Protein AF-A0A815S101-F1 (afdb_monomer)

Radius of gyration: 33.07 Å; Cα contacts (8 Å, |Δi|>4): 539; chains: 1; bounding box: 88×50×112 Å

Foldseek 3Di:
DDDDDDDDDDDDDDDDDDDDDDDDDDDDDDDPDDDDPPPPPPPDPPPDDDDDDDDDPPPPPPPDPPDKFKDFPNHTDAAAAEAEQEQPRAATWIWIFDPAQKWKKKKFAADAPDPDPPDPDTDTQTDRDDDDPRDGCSVSCVFRDRWGWMKMKMAGPPPRDIDIGIYTYFYDWDALVVLVVLLVVQDPDLLLSLLLLLQDPPRRSFQADPVRAWDADPLGQTGSNGDNCQPHRDGNCLRRPNSVVSVSNSSSLVVLLVVLVVQVVVQQVVLVVVPPDDPPDPPPPDDPWADFDDAADADTETCVPPDPHHPSNLQSQLVSVVDGQWHDDPSHIDGDPPSRPRSSSSRVCSVVD

Organism: NCBI:txid433720

Mean predicted aligned error: 14.4 Å

pLDDT: mean 71.91, std 21.4, range [26.97, 97.81]

Solvent-accessible surface area (backbone atoms only — not comparable to full-atom values): 21416 Å² total; per-residue (Å²): 139,84,88,83,82,88,85,86,87,86,90,86,86,82,80,90,87,82,82,89,78,90,76,90,78,80,85,82,90,73,82,89,74,84,76,83,76,83,77,82,76,81,78,79,82,80,80,81,74,90,73,80,97,70,88,80,78,80,74,77,80,74,86,67,89,60,73,71,45,43,27,42,89,88,40,75,63,49,74,75,38,76,45,68,26,47,96,66,55,48,57,65,57,34,31,44,40,49,91,62,55,38,38,36,38,38,35,37,43,55,67,55,65,44,103,70,50,80,74,60,72,73,46,76,46,74,48,76,50,66,83,67,56,71,35,72,48,41,75,81,34,74,84,80,64,66,57,29,41,35,42,38,36,38,37,31,74,84,82,63,50,66,53,75,43,41,34,35,33,30,42,51,61,69,55,56,65,59,51,50,56,50,47,59,74,76,46,87,60,85,58,56,65,22,45,28,27,66,51,5,74,92,62,55,44,34,27,32,44,97,85,17,29,38,32,50,50,95,77,58,16,27,14,28,46,35,45,57,45,54,89,49,73,67,49,67,57,29,42,66,12,62,67,52,19,48,52,42,38,54,52,30,51,55,52,24,38,55,48,24,50,53,52,54,51,52,47,57,51,54,58,54,60,76,51,91,65,74,94,85,71,81,81,77,87,72,73,80,73,57,72,73,44,75,37,62,87,70,34,48,30,21,68,82,63,88,39,97,36,41,54,45,53,51,27,14,55,22,41,67,74,74,47,63,34,67,45,79,51,98,92,39,81,40,72,43,87,90,45,54,63,62,43,26,52,32,30,58,34,64,89,78,112

Secondary structure (DSSP, 8-state):
--------------------------PPP---------------------------------------EEEETTEEP-TT-EEEE-SS-SPPPEEEE-SS-EEEEEEEE---SSSS---PPPEEEEE---S--SEE-HHHHTTT-SSEEEEEEEEETTT--EEEEEEEEEE-PPPHHHHHHHHHHH---TTHHHHHHHHSGGGS--SB-TTSSBPB-TTS-BTTTTBSSSSSPPPHHHHH-HHHHHHHHHHHHHHHHHHHHHHHHHHHHHHHHTS---TT------PPPPPPEEETTTEEEESSSSSSEEHHHHHHHHHHTTS-SEEEETTEEEEPTT--HHHHHHHTTGGG-

Structure (mmCIF, N/CA/C/O backbone):
data_AF-A0A815S101-F1
#
_entry.id   AF-A0A815S101-F1
#
loop_
_atom_site.group_PDB
_atom_site.id
_atom_site.type_symbol
_atom_site.label_atom_id
_atom_site.label_alt_id
_atom_site.label_comp_id
_atom_site.label_asym_id
_atom_site.label_entity_id
_atom_site.label_seq_id
_atom_site.pdbx_PDB_ins_code
_atom_site.Cartn_x
_atom_site.Cartn_y
_atom_site.Cartn_z
_atom_site.occupancy
_atom_site.B_iso_or_equiv
_atom_site.auth_seq_id
_atom_site.auth_comp_id
_atom_site.auth_asym_id
_atom_site.auth_atom_id
_atom_site.pdbx_PDB_model_num
ATOM 1 N N . MET A 1 1 ? 9.003 33.890 -53.530 1.00 40.53 1 MET A N 1
ATOM 2 C CA . MET A 1 1 ? 7.913 33.511 -54.459 1.00 40.53 1 MET A CA 1
ATOM 3 C C . MET A 1 1 ? 7.675 32.009 -54.342 1.00 40.53 1 MET A C 1
ATOM 5 O O . MET A 1 1 ? 8.651 31.304 -54.145 1.00 40.53 1 MET A O 1
ATOM 9 N N . PHE A 1 2 ? 6.410 31.580 -54.464 1.00 32.22 2 PHE A N 1
ATOM 10 C CA . PHE A 1 2 ? 5.830 30.227 -54.275 1.00 32.22 2 PHE A CA 1
ATOM 11 C C . PHE A 1 2 ? 5.334 29.817 -52.866 1.00 32.22 2 PHE A C 1
ATOM 13 O O . PHE A 1 2 ? 6.002 29.144 -52.096 1.00 32.22 2 PHE A O 1
ATOM 20 N N . ASN A 1 3 ? 4.100 30.264 -52.588 1.00 35.81 3 ASN A N 1
ATOM 21 C CA . ASN A 1 3 ? 2.920 29.554 -52.050 1.00 35.81 3 ASN A CA 1
ATOM 22 C C . ASN A 1 3 ? 3.048 28.108 -51.505 1.00 35.81 3 ASN A C 1
ATOM 24 O O . ASN A 1 3 ? 3.364 27.210 -52.282 1.00 35.81 3 ASN A O 1
ATOM 28 N N . ARG A 1 4 ? 2.525 27.860 -50.281 1.00 32.84 4 ARG A N 1
ATOM 29 C CA . ARG A 1 4 ? 1.269 27.094 -50.025 1.00 32.84 4 ARG A CA 1
ATOM 30 C C . ARG A 1 4 ? 0.888 26.949 -48.525 1.00 32.84 4 ARG A C 1
ATOM 32 O O . ARG A 1 4 ? 1.705 26.527 -47.722 1.00 32.84 4 ARG A O 1
ATOM 39 N N . SER A 1 5 ? -0.386 27.290 -48.244 1.00 30.23 5 SER A N 1
ATOM 40 C CA . SER A 1 5 ? -1.407 26.787 -47.273 1.00 30.23 5 SER A CA 1
ATOM 41 C C . SER A 1 5 ? -0.976 26.351 -45.857 1.00 30.23 5 SER A C 1
ATOM 43 O O . SER A 1 5 ? -0.183 25.431 -45.723 1.00 30.23 5 SER A O 1
ATOM 45 N N . VAL A 1 6 ? -1.454 26.917 -44.738 1.00 38.94 6 VAL A N 1
ATOM 46 C CA . VAL A 1 6 ? -2.840 27.071 -44.214 1.00 38.94 6 VAL A CA 1
ATOM 47 C C . VAL A 1 6 ? -3.634 25.758 -44.172 1.00 38.94 6 VAL A C 1
ATOM 49 O O . VAL A 1 6 ? -4.201 25.339 -45.175 1.00 38.94 6 VAL A O 1
ATOM 52 N N . TYR A 1 7 ? -3.746 25.174 -42.976 1.00 29.31 7 TYR A N 1
ATOM 53 C CA . TYR A 1 7 ? -4.841 24.279 -42.595 1.00 29.31 7 TYR A CA 1
ATOM 54 C C . TYR A 1 7 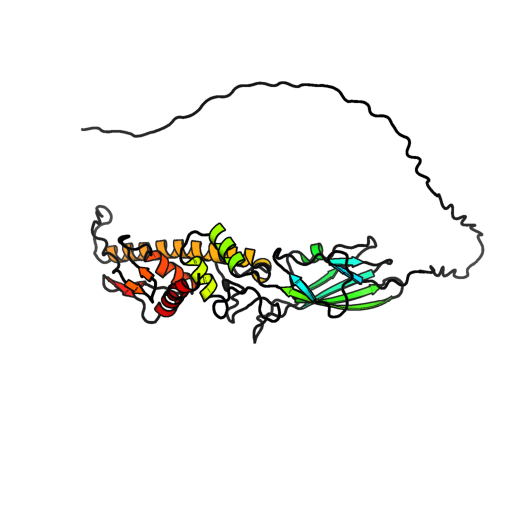? -5.368 24.711 -41.219 1.00 29.31 7 TYR A C 1
ATOM 56 O O . TYR A 1 7 ? -4.898 24.274 -40.173 1.00 29.31 7 TYR A O 1
ATOM 64 N N . GLN A 1 8 ? -6.338 25.626 -41.237 1.00 34.38 8 GLN A N 1
ATOM 65 C CA . GLN A 1 8 ? -7.341 25.746 -40.183 1.00 34.38 8 GLN A CA 1
ATOM 66 C C . GLN A 1 8 ? -8.441 24.728 -40.485 1.00 34.38 8 GLN A C 1
ATOM 68 O O . GLN A 1 8 ? -8.892 24.623 -41.625 1.00 34.38 8 GLN A O 1
ATOM 73 N N . LYS A 1 9 ? -8.908 24.009 -39.465 1.00 32.97 9 LYS A N 1
ATOM 74 C CA . LYS A 1 9 ? -10.174 23.278 -39.530 1.00 32.97 9 LYS A CA 1
ATOM 75 C C . LYS A 1 9 ? -10.997 23.641 -38.300 1.00 32.97 9 LYS A C 1
ATOM 77 O O . LYS A 1 9 ? -10.853 23.049 -37.237 1.00 32.97 9 LYS A O 1
ATOM 82 N N . THR A 1 10 ? -11.834 24.657 -38.458 1.00 34.84 10 THR A N 1
ATOM 83 C CA . THR A 1 10 ? -13.013 24.899 -37.629 1.00 34.84 10 THR A CA 1
ATOM 84 C C . THR A 1 10 ? -14.241 24.340 -38.345 1.00 34.84 10 THR A C 1
ATOM 86 O O . THR A 1 10 ? -14.381 24.493 -39.555 1.00 34.84 10 THR A O 1
ATOM 89 N N . HIS A 1 11 ? -15.123 23.692 -37.582 1.00 32.44 11 HIS A N 1
ATOM 90 C CA . HIS A 1 11 ? -16.553 24.009 -37.441 1.00 32.44 11 HIS A CA 1
ATOM 91 C C . HIS A 1 11 ? -17.427 22.770 -37.238 1.00 32.44 11 HIS A C 1
ATOM 93 O O . HIS A 1 11 ? -17.414 21.819 -38.012 1.00 32.44 11 HIS A O 1
ATOM 99 N N . GLY A 1 12 ? -18.246 22.873 -36.194 1.00 26.97 12 GLY A N 1
ATOM 100 C CA . GLY A 1 12 ? -19.378 22.013 -35.885 1.00 26.97 12 GLY A CA 1
ATOM 101 C C . GLY A 1 12 ? -20.201 22.620 -34.749 1.00 26.97 12 GLY A C 1
ATOM 102 O O . GLY A 1 12 ? -20.403 21.981 -33.727 1.00 26.97 12 GLY A O 1
ATOM 103 N N . LEU A 1 13 ? -20.596 23.891 -34.900 1.00 34.22 13 LEU A N 1
ATOM 104 C CA . LEU A 1 13 ? -21.617 24.559 -34.086 1.00 34.22 13 LEU A CA 1
ATOM 105 C C . LEU A 1 13 ? -22.989 24.310 -34.733 1.00 34.22 13 LEU A C 1
ATOM 107 O O . LEU A 1 13 ? -23.196 24.706 -35.876 1.00 34.22 13 LEU A O 1
ATOM 111 N N . LEU A 1 14 ? -23.923 23.735 -33.978 1.00 33.84 14 LEU A N 1
ATOM 112 C CA . LEU A 1 14 ? -25.375 23.887 -34.144 1.00 33.84 14 LEU A CA 1
ATOM 113 C C . LEU A 1 14 ? -25.913 24.185 -32.738 1.00 33.84 14 LEU A C 1
ATOM 115 O O . LEU A 1 14 ? -25.808 23.360 -31.840 1.00 33.84 14 LEU A O 1
ATOM 119 N N . SER A 1 15 ? -26.085 25.462 -32.406 1.00 33.44 15 SER A N 1
ATOM 120 C CA . SER A 1 15 ? -27.283 26.292 -32.605 1.00 33.44 15 SER A CA 1
ATOM 121 C C . SER A 1 15 ? -28.341 26.079 -31.523 1.00 33.44 15 SER A C 1
ATOM 123 O O . SER A 1 15 ? -28.978 25.036 -31.413 1.00 33.44 15 SER A O 1
ATOM 125 N N . SER A 1 16 ? -28.518 27.148 -30.759 1.00 38.53 16 SER A N 1
ATOM 126 C CA . SER A 1 16 ? -29.554 27.418 -29.778 1.00 38.53 16 SER A CA 1
ATOM 127 C C . SER A 1 16 ? -30.969 27.407 -30.367 1.00 38.53 16 SER A C 1
ATOM 129 O O . SER A 1 16 ? -31.172 27.845 -31.498 1.00 38.53 16 SER A O 1
ATOM 131 N N . LYS A 1 17 ? -31.946 26.990 -29.545 1.00 33.06 17 LYS A N 1
ATOM 132 C CA . LYS A 1 17 ? -33.249 27.647 -29.268 1.00 33.06 17 LYS A CA 1
ATOM 133 C C . LYS A 1 17 ? -34.281 26.623 -28.776 1.00 33.06 17 LYS A C 1
ATOM 135 O O . LYS A 1 17 ? -34.687 25.765 -29.542 1.00 33.06 17 LYS A O 1
ATOM 140 N N . GLN A 1 18 ? -34.756 26.801 -27.541 1.00 33.19 18 GLN A N 1
ATOM 141 C CA . GLN A 1 18 ? -36.168 26.704 -27.113 1.00 33.19 18 GLN A CA 1
ATOM 142 C C . GLN A 1 18 ? -36.203 26.966 -25.596 1.00 33.19 18 GLN A C 1
ATOM 144 O O . GLN A 1 18 ? -35.680 26.190 -24.810 1.00 33.19 18 GLN A O 1
ATOM 149 N N . GLN A 1 19 ? -36.472 28.197 -25.163 1.00 32.91 19 GLN A N 1
ATOM 150 C CA . GLN A 1 19 ? -37.798 28.732 -24.816 1.00 32.91 19 GLN A CA 1
ATOM 151 C C . GLN A 1 19 ? -38.611 27.884 -23.824 1.00 32.91 19 GLN A C 1
ATOM 153 O O . GLN A 1 19 ? -39.080 26.790 -24.119 1.00 32.91 19 GLN A O 1
ATOM 158 N N . ALA A 1 20 ? -38.789 28.511 -22.661 1.00 37.47 20 ALA A N 1
ATOM 159 C CA . ALA A 1 20 ? -39.736 28.277 -21.585 1.00 37.47 20 ALA A CA 1
ATOM 160 C C . ALA A 1 20 ? -41.032 27.532 -21.946 1.00 37.47 20 ALA A C 1
ATOM 162 O O . ALA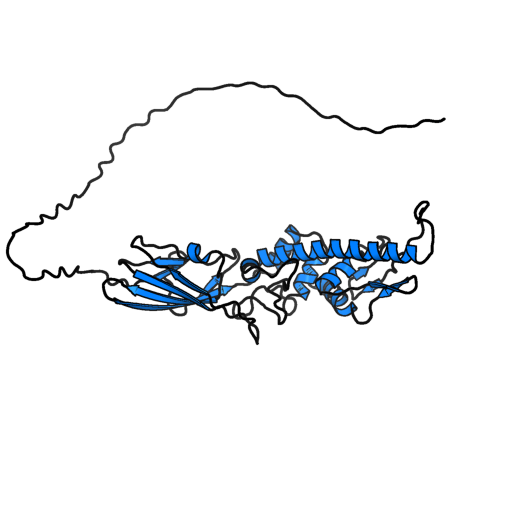 A 1 20 ? -41.778 27.938 -22.835 1.00 37.47 20 ALA A O 1
ATOM 163 N N . LYS A 1 21 ? -41.382 26.563 -21.094 1.00 35.16 21 LYS A N 1
ATOM 164 C CA . LYS A 1 21 ? -42.767 26.293 -20.695 1.00 35.16 21 LYS A CA 1
ATOM 165 C C . LYS A 1 21 ? -42.812 26.045 -19.190 1.00 35.16 21 LYS A C 1
ATOM 167 O O . LYS A 1 21 ? -42.476 24.965 -18.718 1.00 35.16 21 LYS A O 1
ATOM 172 N N . SER A 1 22 ? -43.248 27.063 -18.452 1.00 42.16 22 SER A N 1
ATOM 173 C CA . SER A 1 22 ? -43.872 26.870 -17.151 1.00 42.16 22 SER A CA 1
ATOM 174 C C . SER A 1 22 ? -45.159 26.069 -17.360 1.00 42.16 22 SER A C 1
ATOM 176 O O . SER A 1 22 ? -45.999 26.405 -18.197 1.00 42.16 22 SER A O 1
ATOM 178 N N . LYS A 1 23 ? -45.308 24.976 -16.614 1.00 37.03 23 LYS A N 1
ATOM 179 C CA . LYS A 1 23 ? -46.588 24.294 -16.439 1.00 37.03 23 LYS A CA 1
ATOM 180 C C . LYS A 1 23 ? -46.847 24.157 -14.950 1.00 37.03 23 LYS A C 1
ATOM 182 O O . LYS A 1 23 ? -46.379 23.241 -14.287 1.00 37.03 23 LYS A O 1
ATOM 187 N N . THR A 1 24 ? -47.598 25.128 -14.457 1.00 43.50 24 THR A N 1
ATOM 188 C CA . THR A 1 24 ? -48.452 25.033 -13.282 1.00 43.50 24 THR A CA 1
ATOM 189 C C . THR A 1 24 ? -49.455 23.902 -13.511 1.00 43.50 24 THR A C 1
ATOM 191 O O . THR A 1 24 ? -50.196 23.955 -14.492 1.00 43.50 24 THR A O 1
ATOM 194 N N . ALA A 1 25 ? -49.496 22.899 -12.634 1.00 34.19 25 ALA A N 1
ATOM 195 C CA . ALA A 1 25 ? -50.681 22.063 -12.448 1.00 34.19 25 ALA A CA 1
ATOM 196 C C . ALA A 1 25 ? -50.638 21.302 -11.112 1.00 34.19 25 ALA A C 1
ATOM 198 O O . ALA A 1 25 ? -49.841 20.392 -10.923 1.00 34.19 25 ALA A O 1
ATOM 199 N N . MET A 1 26 ? -51.574 21.708 -10.252 1.00 33.34 26 MET A N 1
ATOM 200 C CA . MET A 1 26 ? -52.400 20.893 -9.356 1.00 33.34 26 MET A CA 1
ATOM 201 C C . MET A 1 26 ? -51.724 20.034 -8.280 1.00 33.34 26 MET A C 1
ATOM 203 O O . MET A 1 26 ? -51.296 18.906 -8.501 1.00 33.34 26 MET A O 1
ATOM 207 N N . GLN A 1 27 ? -51.813 20.558 -7.053 1.00 37.97 27 GLN A N 1
ATOM 208 C CA . GLN A 1 27 ? -51.929 19.762 -5.835 1.00 37.97 27 GLN A CA 1
ATOM 209 C C . GLN A 1 27 ? -53.115 18.786 -5.934 1.00 37.97 27 GLN A C 1
ATOM 211 O O . GLN A 1 27 ? -54.229 19.228 -6.226 1.00 37.97 27 GLN A O 1
ATOM 216 N N . PRO A 1 28 ? -52.937 17.506 -5.578 1.00 43.38 28 PRO A N 1
ATOM 217 C CA . PRO A 1 28 ? -53.997 16.720 -4.981 1.00 43.38 28 PRO A CA 1
ATOM 218 C C . PRO A 1 28 ? -53.985 16.941 -3.463 1.00 43.38 28 PRO A C 1
ATOM 220 O O . PRO A 1 28 ? -53.019 16.630 -2.766 1.00 43.38 28 PRO A O 1
ATOM 223 N N . SER A 1 29 ? -55.079 17.507 -2.962 1.00 44.81 29 SER A N 1
ATOM 224 C CA . SER A 1 29 ? -55.452 17.488 -1.554 1.00 44.81 29 SER A CA 1
ATOM 225 C C . SER A 1 29 ? -55.640 16.039 -1.095 1.00 44.81 29 SER A C 1
ATOM 227 O O . SER A 1 29 ? -56.448 15.298 -1.652 1.00 44.81 29 SER A O 1
ATOM 229 N N . VAL A 1 30 ? -54.901 15.635 -0.062 1.00 37.59 30 VAL A N 1
ATOM 230 C CA . VAL A 1 30 ? -55.083 14.352 0.632 1.00 37.59 30 VAL A CA 1
ATOM 231 C C . VAL A 1 30 ? -55.320 14.653 2.119 1.00 37.59 30 VAL A C 1
ATOM 233 O O . VAL A 1 30 ? -54.729 15.599 2.645 1.00 37.59 30 VAL A O 1
ATOM 236 N N . PRO A 1 31 ? -56.251 13.942 2.782 1.00 40.03 31 PRO A N 1
ATOM 237 C CA . PRO A 1 31 ? -56.950 14.437 3.959 1.00 40.03 31 PRO A CA 1
ATOM 238 C C . PRO A 1 31 ? -56.069 14.444 5.204 1.00 40.03 31 PRO A C 1
ATOM 240 O O . PRO A 1 31 ? -55.296 13.521 5.454 1.00 40.03 31 PRO A O 1
ATOM 243 N N . VAL A 1 32 ? -56.277 15.466 6.034 1.00 38.06 32 VAL A N 1
ATOM 244 C CA . VAL A 1 32 ? -55.744 15.570 7.393 1.00 38.06 32 VAL A CA 1
ATOM 245 C C . VAL A 1 32 ? -56.388 14.481 8.257 1.00 38.06 32 VAL A C 1
ATOM 247 O O . VAL A 1 32 ? -57.429 14.679 8.882 1.00 38.06 32 VAL A O 1
ATOM 250 N N . GLY A 1 33 ? -55.773 13.300 8.269 1.00 34.66 33 GLY A N 1
ATOM 251 C CA . GLY A 1 33 ? -56.021 12.268 9.264 1.00 34.66 33 GLY A CA 1
ATOM 252 C C . GLY A 1 33 ? -55.406 12.698 10.591 1.00 34.66 33 GLY A C 1
ATOM 253 O O . GLY A 1 33 ? -54.187 12.769 10.725 1.00 34.66 33 GLY A O 1
ATOM 254 N N . ARG A 1 34 ? -56.260 13.017 11.567 1.00 42.78 34 ARG A N 1
ATOM 255 C CA . ARG A 1 34 ? -55.884 13.279 12.961 1.00 42.78 34 ARG A CA 1
ATOM 256 C C . ARG A 1 34 ? -55.125 12.074 13.534 1.00 42.78 34 ARG A C 1
ATOM 258 O O . ARG A 1 34 ? -55.755 11.092 13.913 1.00 42.78 34 ARG A O 1
ATOM 265 N N . LEU A 1 35 ? -53.802 12.171 13.669 1.00 33.41 35 LEU A N 1
ATOM 266 C CA . LEU A 1 35 ? -53.079 11.379 14.662 1.00 33.41 35 LEU A CA 1
ATOM 267 C C . LEU A 1 35 ? -53.161 12.107 16.004 1.00 33.41 35 LEU A C 1
ATOM 269 O O . LEU A 1 35 ? -52.569 13.166 16.210 1.00 33.41 35 LEU A O 1
ATOM 273 N N . ILE A 1 36 ? -53.949 11.527 16.902 1.00 37.22 36 ILE A N 1
ATOM 274 C CA . ILE A 1 36 ? -54.021 11.878 18.315 1.00 37.22 36 ILE A CA 1
ATOM 275 C C . ILE A 1 36 ? -52.685 11.460 18.941 1.00 37.22 36 ILE A C 1
ATOM 277 O O . ILE A 1 36 ? -52.466 10.284 19.218 1.00 37.22 36 ILE A O 1
ATOM 281 N N . TYR A 1 37 ? -51.778 12.415 19.148 1.00 32.50 37 TYR A N 1
ATOM 282 C CA . TYR A 1 37 ? -50.649 12.222 20.053 1.00 32.50 37 TYR A CA 1
ATOM 283 C C . TYR A 1 37 ? -51.174 12.314 21.488 1.00 32.50 37 TYR A C 1
ATOM 285 O O . TYR A 1 37 ? -51.530 13.391 21.965 1.00 32.50 37 TYR A O 1
ATOM 293 N N . PHE A 1 38 ? -51.222 11.176 22.180 1.00 32.94 38 PHE A N 1
ATOM 294 C CA . PHE A 1 38 ? -51.294 11.144 23.637 1.00 32.94 38 PHE A CA 1
ATOM 295 C C . PHE A 1 38 ? -49.988 11.730 24.191 1.00 32.94 38 PHE A C 1
ATOM 297 O O . PHE A 1 38 ? -48.989 11.030 24.337 1.00 32.94 38 PHE A O 1
ATOM 304 N N . TYR A 1 39 ? -49.986 13.026 24.498 1.00 32.09 39 TYR A N 1
ATOM 305 C CA . TYR A 1 39 ? -49.024 13.589 25.439 1.00 32.09 39 TYR A CA 1
ATOM 306 C C . TYR A 1 39 ? -49.417 13.106 26.834 1.00 32.09 39 TYR A C 1
ATOM 308 O O . TYR A 1 39 ? -50.328 13.647 27.460 1.00 32.09 39 TYR A O 1
ATOM 316 N N . LEU A 1 40 ? -48.734 12.072 27.324 1.00 32.16 40 LEU A N 1
ATOM 317 C CA . LEU A 1 40 ? -48.735 11.758 28.746 1.00 32.16 40 LEU A CA 1
ATOM 318 C C . LEU A 1 40 ? -47.900 12.842 29.451 1.00 32.16 40 LEU A C 1
ATOM 320 O O . LEU A 1 40 ? -46.688 12.725 29.617 1.00 32.16 40 LEU A O 1
ATOM 324 N N . LEU A 1 41 ? -48.553 13.949 29.802 1.00 33.19 41 LEU A N 1
ATOM 325 C CA . LEU A 1 41 ? -48.022 14.938 30.732 1.00 33.19 41 LEU A CA 1
ATOM 326 C C . LEU A 1 41 ? -47.974 14.290 32.118 1.00 33.19 41 LEU A C 1
ATOM 328 O O . LEU A 1 41 ? -48.973 14.237 32.831 1.00 33.19 41 LEU A O 1
ATOM 332 N N . PHE A 1 42 ? -46.805 13.783 32.504 1.00 31.34 42 PHE A N 1
ATOM 333 C CA . PHE A 1 42 ? -46.505 13.546 33.911 1.00 31.34 42 PHE A CA 1
ATOM 334 C C . PHE A 1 42 ? -46.325 14.907 34.587 1.00 31.34 42 PHE A C 1
ATOM 336 O O . PHE A 1 42 ? -45.238 15.483 34.608 1.00 31.34 42 PHE A O 1
ATOM 343 N N . THR A 1 43 ? -47.415 15.440 35.128 1.00 31.11 43 THR A N 1
ATOM 344 C CA . THR A 1 43 ? -47.373 16.575 36.047 1.00 31.11 43 THR A CA 1
ATOM 345 C C . THR A 1 43 ? -46.839 16.064 37.381 1.00 31.11 43 THR A C 1
ATOM 347 O O . THR A 1 43 ? -47.579 15.509 38.191 1.00 31.11 43 THR A O 1
ATOM 350 N N . ILE A 1 44 ? -45.533 16.204 37.609 1.00 37.84 44 ILE A N 1
ATOM 351 C CA . ILE A 1 44 ? -44.957 16.017 38.941 1.00 37.84 44 ILE A CA 1
ATOM 352 C C . ILE A 1 44 ? -45.397 17.221 39.774 1.00 37.84 44 ILE A C 1
ATOM 354 O O . ILE A 1 44 ? -44.934 18.341 39.564 1.00 37.84 44 ILE A O 1
ATOM 358 N N . ALA A 1 45 ? -46.318 16.991 40.708 1.00 31.14 45 ALA A N 1
ATOM 359 C CA . ALA A 1 45 ? -46.657 17.957 41.738 1.00 31.14 45 ALA A CA 1
ATOM 360 C C . ALA A 1 45 ? -45.444 18.129 42.666 1.00 31.14 45 ALA A C 1
ATOM 362 O O . ALA A 1 45 ? -45.207 17.316 43.557 1.00 31.14 45 ALA A O 1
ATOM 363 N N . ILE A 1 46 ? -44.649 19.177 42.443 1.00 39.78 46 ILE A N 1
ATOM 364 C CA . ILE A 1 46 ? -43.646 19.621 43.411 1.00 39.78 46 ILE A CA 1
ATOM 365 C C . ILE A 1 46 ? -44.376 20.513 44.411 1.00 39.78 46 ILE A C 1
ATOM 367 O O . ILE A 1 46 ? -44.626 21.690 44.166 1.00 39.78 46 ILE A O 1
ATOM 371 N N . GLN A 1 47 ? -44.759 19.917 45.534 1.00 31.38 47 GLN A N 1
ATOM 372 C CA . GLN A 1 47 ? -45.284 20.628 46.688 1.00 31.38 47 GLN A CA 1
ATOM 373 C C . GLN A 1 47 ? -44.102 21.332 47.377 1.00 31.38 47 GLN A C 1
ATOM 375 O O . GLN A 1 47 ? -43.335 20.719 48.116 1.00 31.38 47 GLN A O 1
ATOM 380 N N . THR A 1 48 ? -43.893 22.612 47.071 1.00 37.50 48 THR A N 1
ATOM 381 C CA . THR A 1 48 ? -42.891 23.458 47.731 1.00 37.50 48 THR A CA 1
ATOM 382 C C . THR A 1 48 ? -43.419 23.932 49.079 1.00 37.50 48 THR A C 1
ATOM 384 O O . THR A 1 48 ? -44.019 24.998 49.202 1.00 37.50 48 THR A O 1
ATOM 387 N N . THR A 1 49 ? -43.167 23.149 50.124 1.00 35.78 49 THR A N 1
ATOM 388 C CA . THR A 1 49 ? -43.281 23.625 51.505 1.00 35.78 49 THR A CA 1
ATOM 389 C C . THR A 1 49 ? -41.982 24.347 51.866 1.00 35.78 49 THR A C 1
ATOM 391 O O . THR A 1 49 ? -40.928 23.728 51.997 1.00 35.78 49 THR A O 1
ATOM 394 N N . TYR A 1 50 ? -42.039 25.674 51.988 1.00 38.84 50 TYR A N 1
ATOM 395 C CA . TYR A 1 50 ? -40.948 26.482 52.534 1.00 38.84 50 TYR A CA 1
ATOM 396 C C . TYR A 1 50 ? -40.772 26.152 54.024 1.00 38.84 50 TYR A C 1
ATOM 398 O O . TYR A 1 50 ? -41.650 26.444 54.831 1.00 38.84 50 TYR A O 1
ATOM 406 N N . GLY A 1 51 ? -39.637 25.552 54.389 1.00 37.06 51 GLY A N 1
ATOM 407 C CA . GLY A 1 51 ? -39.288 25.273 55.782 1.00 37.06 51 GLY A CA 1
ATOM 408 C C . GLY A 1 51 ? -37.878 24.698 55.935 1.00 37.06 51 GLY A C 1
ATOM 409 O O . GLY A 1 51 ? -37.626 23.570 55.540 1.00 37.06 51 GLY A O 1
ATOM 410 N N . SER A 1 52 ? -36.976 25.517 56.482 1.00 39.91 52 SER A N 1
ATOM 411 C CA . SER A 1 52 ? -35.689 25.200 57.133 1.00 39.91 52 SER A CA 1
ATOM 412 C C . SER A 1 52 ? -34.850 23.999 56.647 1.00 39.91 52 SER A C 1
ATOM 414 O O . SER A 1 52 ? -35.141 22.839 56.926 1.00 39.91 52 SER A O 1
ATOM 416 N N . SER A 1 53 ? -33.702 24.334 56.049 1.00 46.31 53 SER A N 1
ATOM 417 C CA . SER A 1 53 ? -32.395 23.664 56.166 1.00 46.31 53 SER A CA 1
ATOM 418 C C . SER A 1 53 ? -32.354 22.250 56.776 1.00 46.31 53 SER A C 1
ATOM 420 O O . SER A 1 53 ? -32.065 22.087 57.956 1.00 46.31 53 SER A O 1
ATOM 422 N N . THR A 1 54 ? -32.487 21.222 55.941 1.00 39.03 54 THR A N 1
ATOM 423 C CA . THR A 1 54 ? -31.671 19.997 56.017 1.00 39.03 54 THR A CA 1
ATOM 424 C C . THR A 1 54 ? -31.549 19.420 54.605 1.00 39.03 54 THR A C 1
ATOM 426 O O . THR A 1 54 ? -32.504 19.413 53.834 1.00 39.03 54 THR A O 1
ATOM 429 N N . GLY A 1 55 ? -30.332 19.037 54.215 1.00 44.16 55 GLY A N 1
ATOM 430 C CA . GLY A 1 55 ? -29.986 18.683 52.839 1.00 44.16 55 GLY A CA 1
ATOM 431 C C . GLY A 1 55 ? -30.777 17.493 52.298 1.00 44.16 55 GLY A C 1
ATOM 432 O O . GLY A 1 55 ? -30.502 16.345 52.646 1.00 44.16 55 GLY A O 1
ATOM 433 N N . LEU A 1 56 ? -31.697 17.761 51.372 1.00 32.22 56 LEU A N 1
ATOM 434 C CA . LEU A 1 56 ? -32.352 16.729 50.581 1.00 32.22 56 LEU A CA 1
ATOM 435 C C . LEU A 1 56 ? -31.390 16.277 49.468 1.00 32.22 56 LEU A C 1
ATOM 437 O O . LEU A 1 56 ? -31.354 16.838 48.375 1.00 32.22 56 LEU A O 1
ATOM 441 N N . LYS A 1 57 ? -30.568 15.259 49.744 1.00 38.53 57 LYS A N 1
ATOM 442 C CA . LYS A 1 57 ? -29.865 14.520 48.685 1.00 38.53 57 LYS A CA 1
ATOM 443 C C . LYS A 1 57 ? -30.901 13.659 47.967 1.00 38.53 57 LYS A C 1
ATOM 445 O O . LYS A 1 57 ? -31.170 12.539 48.397 1.00 38.53 57 LYS A O 1
ATOM 450 N N . ILE A 1 58 ? -31.491 14.173 46.889 1.00 37.69 58 ILE A N 1
ATOM 451 C CA . ILE A 1 58 ? -32.288 13.354 45.970 1.00 37.69 58 ILE A CA 1
ATOM 452 C C . ILE A 1 58 ? -31.324 12.337 45.346 1.00 37.69 58 ILE A C 1
ATOM 454 O O . ILE A 1 58 ? -30.608 12.638 44.393 1.00 37.69 58 ILE A O 1
ATOM 458 N N . LYS A 1 59 ? -31.252 11.131 45.917 1.00 39.78 59 LYS A N 1
ATOM 459 C CA . LYS A 1 59 ? -30.608 9.993 45.263 1.00 39.78 59 LYS A CA 1
ATOM 460 C C . LYS A 1 59 ? -31.516 9.592 44.110 1.00 39.78 59 LYS A C 1
ATOM 462 O O . LYS A 1 59 ? -32.524 8.922 44.319 1.00 39.78 59 LYS A O 1
ATOM 467 N N . ARG A 1 60 ? -31.180 10.036 42.899 1.00 44.16 60 ARG A N 1
ATOM 468 C CA . ARG A 1 60 ? -31.753 9.491 41.667 1.00 44.16 60 ARG A CA 1
ATOM 469 C C . ARG A 1 60 ? -31.513 7.982 41.706 1.00 44.16 60 ARG A C 1
ATOM 471 O O . ARG A 1 60 ? -30.368 7.540 41.687 1.00 44.16 60 ARG A O 1
ATOM 478 N N . GLN A 1 61 ? -32.575 7.198 41.848 1.00 37.41 61 GLN A N 1
ATOM 479 C CA . GLN A 1 61 ? -32.489 5.747 41.792 1.00 37.41 61 GLN A CA 1
ATOM 480 C C . GLN A 1 61 ? -32.353 5.371 40.311 1.00 37.41 61 GLN A C 1
ATOM 482 O O . GLN A 1 61 ? -33.345 5.208 39.605 1.00 37.41 61 GLN A O 1
ATOM 487 N N . ILE A 1 62 ? -31.111 5.341 39.817 1.00 47.53 62 ILE A N 1
ATOM 488 C CA . ILE A 1 62 ? -30.778 4.901 38.458 1.00 47.53 62 ILE A CA 1
ATOM 489 C C . ILE A 1 62 ? -30.969 3.380 38.440 1.00 47.53 62 ILE A C 1
ATOM 491 O O . ILE A 1 62 ? -30.068 2.602 38.739 1.00 47.53 62 ILE A O 1
ATOM 495 N N . SER A 1 63 ? -32.207 2.947 38.206 1.00 40.22 63 SER A N 1
ATOM 496 C CA . SER A 1 63 ? -32.542 1.537 37.997 1.00 40.22 63 SER A CA 1
ATOM 497 C C . SER A 1 63 ? -32.202 1.175 36.554 1.00 40.22 63 SER A C 1
ATOM 499 O O . SER A 1 63 ? -33.027 1.214 35.651 1.00 40.22 63 SER A O 1
ATOM 501 N N . GLY A 1 64 ? -30.921 0.906 36.342 1.00 48.12 64 GLY A N 1
ATOM 502 C CA . GLY A 1 64 ? -30.362 0.584 35.039 1.00 48.12 64 GLY A CA 1
ATOM 503 C C . GLY A 1 64 ? -28.861 0.774 35.093 1.00 48.12 64 GLY A C 1
ATOM 504 O O . GLY A 1 64 ? -28.344 1.740 34.555 1.00 48.12 64 GLY A O 1
ATOM 505 N N . ASN A 1 65 ? -28.171 -0.113 35.808 1.00 48.16 65 ASN A N 1
ATOM 506 C CA . ASN A 1 65 ? -26.714 -0.131 35.896 1.00 48.16 65 ASN A CA 1
ATOM 507 C C . ASN A 1 65 ? -26.125 -0.640 34.567 1.00 48.16 65 ASN A C 1
ATOM 509 O O . ASN A 1 65 ? -25.547 -1.724 34.507 1.00 48.16 65 ASN A O 1
ATOM 513 N N . SER A 1 66 ? -26.368 0.067 33.464 1.00 63.81 66 SER A N 1
ATOM 514 C CA . SER A 1 66 ? -25.698 -0.213 32.201 1.00 63.81 66 SER A CA 1
ATOM 515 C C . SER A 1 66 ? -24.409 0.586 32.190 1.00 63.81 66 SER A C 1
ATOM 517 O O . SER A 1 66 ? -24.407 1.751 31.797 1.00 63.81 66 SER A O 1
ATOM 519 N N . ASN A 1 67 ? -23.333 -0.052 32.657 1.00 79.25 67 ASN A N 1
ATOM 520 C CA . ASN A 1 67 ? -21.981 0.479 32.531 1.00 79.25 67 ASN A CA 1
ATOM 521 C C . ASN A 1 67 ? -21.772 1.026 31.107 1.00 79.25 67 ASN A C 1
ATOM 523 O O . ASN A 1 67 ? -22.180 0.355 30.152 1.00 79.25 67 ASN A O 1
ATOM 527 N N . PRO A 1 68 ? -21.124 2.191 30.949 1.00 84.88 68 PRO A N 1
ATOM 528 C CA . PRO A 1 68 ? -20.808 2.747 29.642 1.00 84.88 68 PRO A CA 1
ATOM 529 C C . PRO A 1 68 ? -20.060 1.729 28.771 1.00 84.88 68 PRO A C 1
ATOM 531 O O . PRO A 1 68 ? -19.201 0.986 29.254 1.00 84.88 68 PRO A O 1
ATOM 534 N N . TYR A 1 69 ? -20.384 1.679 27.480 1.00 88.19 69 TYR A N 1
ATOM 535 C CA . TYR A 1 69 ? -19.824 0.695 26.554 1.00 88.19 69 TYR A CA 1
ATOM 536 C C . TYR A 1 69 ? -19.628 1.263 25.148 1.00 88.19 69 TYR A C 1
ATOM 538 O O . TYR A 1 69 ? -20.191 2.295 24.787 1.00 88.19 69 TYR A O 1
ATOM 546 N N . ILE A 1 70 ? -18.816 0.574 24.346 1.00 88.75 70 ILE A N 1
ATOM 547 C CA . ILE A 1 70 ? -18.629 0.874 22.923 1.00 88.75 70 ILE A CA 1
ATOM 548 C C . ILE A 1 70 ? -19.456 -0.116 22.104 1.00 88.75 70 ILE A C 1
ATOM 550 O O . ILE A 1 70 ? -19.519 -1.297 22.440 1.00 88.75 70 ILE A O 1
ATOM 554 N N . GLN A 1 71 ? -20.077 0.352 21.026 1.00 92.06 71 GLN A N 1
ATOM 555 C CA . GLN A 1 71 ? -20.700 -0.478 20.000 1.00 92.06 71 GLN A CA 1
ATOM 556 C C . GLN A 1 71 ? -19.968 -0.357 18.669 1.00 92.06 71 GLN A C 1
ATOM 558 O O . GLN A 1 71 ? -19.476 0.716 18.329 1.00 92.06 71 GLN A O 1
ATOM 563 N N . SER A 1 72 ? -19.973 -1.439 17.891 1.00 91.44 72 SER A N 1
ATOM 564 C CA . SER A 1 72 ? -19.632 -1.432 16.475 1.00 91.44 72 SER A CA 1
ATOM 565 C C . SER A 1 72 ? -20.673 -2.195 15.666 1.00 91.44 72 SER A C 1
ATOM 567 O O . SER A 1 72 ? -21.044 -3.311 16.023 1.00 91.44 72 SER A O 1
ATOM 569 N N . GLY A 1 73 ? -21.221 -1.566 14.622 1.00 87.88 73 GLY A N 1
ATOM 570 C CA . GLY A 1 73 ? -22.294 -2.163 13.812 1.00 87.88 73 GLY A CA 1
ATOM 571 C C . GLY A 1 73 ? -23.537 -2.559 14.625 1.00 87.88 73 GLY A C 1
ATOM 572 O O . GLY A 1 73 ? -24.200 -3.538 14.298 1.00 87.88 73 GLY A O 1
ATOM 573 N N . GLY A 1 74 ? -23.818 -1.847 15.723 1.00 86.81 74 GLY A N 1
ATOM 574 C CA . GLY A 1 74 ? -24.914 -2.157 16.650 1.00 86.81 74 GLY A CA 1
ATOM 575 C C . GLY A 1 74 ? -24.624 -3.274 17.663 1.00 86.81 74 GLY A C 1
ATOM 576 O O . GLY A 1 74 ? -25.471 -3.548 18.509 1.00 86.81 74 GLY A O 1
ATOM 577 N N . GLN A 1 75 ? -23.443 -3.901 17.630 1.00 91.56 75 GLN A N 1
ATOM 578 C CA . GLN A 1 75 ? -23.022 -4.903 18.614 1.00 91.56 75 GLN A CA 1
ATOM 579 C C . GLN A 1 75 ? -22.086 -4.296 19.657 1.00 91.56 75 GLN A C 1
ATOM 581 O O . GLN A 1 75 ? -21.212 -3.505 19.318 1.00 91.56 75 GLN A O 1
ATOM 586 N N . GLN A 1 76 ? -22.251 -4.667 20.928 1.00 93.00 76 GLN A N 1
ATOM 587 C CA . GLN A 1 76 ? -21.355 -4.226 21.996 1.00 93.00 76 GLN A CA 1
ATOM 588 C C . GLN A 1 76 ? -19.951 -4.820 21.813 1.00 93.00 76 GLN A C 1
ATOM 590 O O . GLN A 1 76 ? -19.795 -6.028 21.655 1.00 93.00 76 GLN A O 1
ATOM 595 N N . VAL A 1 77 ? -18.936 -3.961 21.882 1.00 92.81 77 VAL A N 1
ATOM 596 C CA . VAL A 1 77 ? -17.523 -4.340 21.876 1.00 92.81 77 VAL A CA 1
ATOM 597 C C . VAL A 1 77 ? -17.128 -4.804 23.275 1.00 92.81 77 VAL A C 1
ATOM 599 O O . VAL A 1 77 ? -17.355 -4.103 24.263 1.00 92.81 77 VAL A O 1
ATOM 602 N N . THR A 1 78 ? -16.537 -5.993 23.361 1.00 94.31 78 THR A N 1
ATOM 603 C CA . THR A 1 78 ? -16.092 -6.606 24.619 1.00 94.31 78 THR A CA 1
ATOM 604 C C . THR A 1 78 ? -14.572 -6.606 24.744 1.00 94.31 78 THR A C 1
ATOM 606 O O . THR A 1 78 ? -13.854 -6.465 23.754 1.00 94.31 78 THR A O 1
ATOM 609 N N . ASN A 1 79 ? -14.067 -6.797 25.965 1.00 94.00 79 ASN A N 1
ATOM 610 C CA . ASN A 1 79 ? -12.627 -6.840 26.207 1.00 94.00 79 ASN A CA 1
ATOM 611 C C . ASN A 1 79 ? -11.967 -7.979 25.407 1.00 94.00 79 ASN A C 1
ATOM 613 O O . ASN A 1 79 ? -12.470 -9.102 25.399 1.00 94.00 79 ASN A O 1
ATOM 617 N N . GLY A 1 80 ? -10.863 -7.684 24.725 1.00 92.25 80 GLY A N 1
ATOM 618 C CA . GLY A 1 80 ? -10.152 -8.605 23.840 1.00 92.25 80 GLY A CA 1
ATOM 619 C C . GLY A 1 80 ? -10.809 -8.835 22.474 1.00 92.25 80 GLY A C 1
ATOM 620 O O . GLY A 1 80 ? -10.291 -9.635 21.695 1.00 92.25 80 GLY A O 1
ATOM 621 N N . MET A 1 81 ? -11.924 -8.163 22.155 1.00 94.94 81 MET A N 1
ATOM 622 C CA . MET A 1 81 ? -12.580 -8.312 20.853 1.00 94.94 81 MET A CA 1
ATOM 623 C C . MET A 1 81 ? -11.662 -7.842 19.716 1.00 94.94 81 MET A C 1
ATOM 625 O O . MET A 1 81 ? -10.903 -6.884 19.860 1.00 94.94 81 MET A O 1
ATOM 629 N N . ILE A 1 82 ? -11.750 -8.509 18.565 1.00 93.50 82 ILE A N 1
ATOM 630 C CA . ILE A 1 82 ? -11.079 -8.092 17.333 1.00 93.50 82 ILE A CA 1
ATOM 631 C C . ILE A 1 82 ? -12.146 -7.634 16.345 1.00 93.50 82 ILE A C 1
ATOM 633 O O . ILE A 1 82 ? -13.013 -8.410 15.944 1.00 93.50 82 ILE A O 1
ATOM 637 N N . LEU A 1 83 ? -12.058 -6.372 15.946 1.00 91.69 83 LEU A N 1
ATOM 638 C CA . LEU A 1 83 ? -12.783 -5.804 14.821 1.00 91.69 83 LEU A CA 1
ATOM 639 C C . LEU A 1 83 ? -11.887 -5.854 13.585 1.00 91.69 83 LEU A C 1
ATOM 641 O O . LEU A 1 83 ? -10.660 -5.784 13.697 1.00 91.69 83 LEU A O 1
ATOM 645 N N . TYR A 1 84 ? -12.495 -5.964 12.407 1.00 89.88 84 TYR A N 1
ATOM 646 C CA . TYR A 1 84 ? -11.753 -6.063 11.157 1.00 89.88 84 TYR A CA 1
ATOM 647 C C . TYR A 1 84 ? -12.057 -4.910 10.205 1.00 89.88 84 TYR A C 1
ATOM 649 O O . TYR A 1 84 ? -13.212 -4.540 10.027 1.00 89.88 84 TYR A O 1
ATOM 657 N N . ILE A 1 85 ? -11.005 -4.402 9.570 1.00 86.75 85 ILE A N 1
ATOM 658 C CA . ILE A 1 85 ? -11.052 -3.592 8.356 1.00 86.75 85 ILE A CA 1
ATOM 659 C C . ILE A 1 85 ? -10.997 -4.577 7.185 1.00 86.75 85 ILE A C 1
ATOM 661 O O . ILE A 1 85 ? -10.039 -5.348 7.069 1.00 86.75 85 ILE A O 1
ATOM 665 N N . ASP A 1 86 ? -12.030 -4.593 6.351 1.00 79.31 86 ASP A N 1
ATOM 666 C CA . ASP A 1 86 ? -12.200 -5.572 5.277 1.00 79.31 86 ASP A CA 1
ATOM 667 C C . ASP A 1 86 ? -12.190 -4.923 3.875 1.00 79.31 86 ASP A C 1
ATOM 669 O O . ASP A 1 86 ? -11.368 -4.050 3.584 1.00 79.31 86 ASP A O 1
ATOM 673 N N . GLU A 1 87 ? -13.048 -5.393 2.965 1.00 64.81 87 GLU A N 1
ATOM 674 C CA . GLU A 1 87 ? -13.128 -4.952 1.571 1.00 64.81 87 GLU A CA 1
ATOM 675 C C . GLU A 1 87 ? -13.441 -3.461 1.410 1.00 64.81 87 GLU A C 1
ATOM 677 O O . GLU A 1 87 ? -13.037 -2.858 0.404 1.00 64.81 87 GLU A O 1
ATOM 682 N N . THR A 1 88 ? -14.139 -2.875 2.389 1.00 66.12 88 THR A N 1
ATOM 683 C CA . THR A 1 88 ? -14.337 -1.427 2.491 1.00 66.12 88 THR A CA 1
ATOM 684 C C . THR A 1 88 ? -13.391 -0.921 3.563 1.00 66.12 88 THR A C 1
ATOM 686 O O . THR A 1 88 ? -13.704 -1.036 4.746 1.00 66.12 88 THR A O 1
ATOM 689 N N . PRO A 1 89 ? -12.214 -0.388 3.199 1.00 64.69 89 PRO A N 1
ATOM 690 C CA . PRO A 1 89 ? -11.157 -0.237 4.176 1.00 64.69 89 PRO A CA 1
ATOM 691 C C . PRO A 1 89 ? -11.331 1.110 4.875 1.00 64.69 89 PRO A C 1
ATOM 693 O O . PRO A 1 89 ? -10.688 2.117 4.571 1.00 64.69 89 PRO A O 1
ATOM 696 N N . GLN A 1 90 ? -12.324 1.114 5.748 1.00 74.19 90 GLN A N 1
ATOM 697 C CA . GLN A 1 90 ? -12.723 2.192 6.619 1.00 74.19 90 GLN A CA 1
ATOM 698 C C . GLN A 1 90 ? -12.678 1.664 8.045 1.00 74.19 90 GLN A C 1
ATOM 700 O O . GLN A 1 90 ? -12.838 0.467 8.295 1.00 74.19 90 GLN A O 1
ATOM 705 N N . MET A 1 91 ? -12.446 2.575 8.982 1.00 77.00 91 MET A N 1
ATOM 706 C CA . MET A 1 91 ? -12.564 2.255 10.393 1.00 77.00 91 MET A CA 1
ATOM 707 C C . MET A 1 91 ? -13.965 1.682 10.663 1.00 77.00 91 MET A C 1
ATOM 709 O O . MET A 1 91 ? -14.944 2.269 10.187 1.00 77.00 91 MET A O 1
ATOM 713 N N . PRO A 1 92 ? -14.092 0.579 11.424 1.00 85.19 92 PRO A N 1
ATOM 714 C CA . PRO A 1 92 ? -15.395 0.112 11.866 1.00 85.19 92 PRO A CA 1
ATOM 715 C C . PRO A 1 92 ? -16.163 1.262 12.531 1.00 85.19 92 PRO A C 1
ATOM 717 O O . PRO A 1 92 ? -15.555 2.042 13.275 1.00 85.19 92 PRO A O 1
ATOM 720 N N . PRO A 1 93 ? -17.478 1.404 12.290 1.00 87.56 93 PRO A N 1
ATOM 721 C CA . PRO A 1 93 ? -18.260 2.410 12.990 1.00 87.56 93 PRO A CA 1
ATOM 722 C C . PRO A 1 93 ? -18.180 2.103 14.484 1.00 87.56 93 PRO A C 1
ATOM 724 O O . PRO A 1 93 ? -18.407 0.964 14.887 1.00 87.56 93 PRO A O 1
ATOM 727 N N . LEU A 1 94 ? -17.818 3.093 15.286 1.00 86.38 94 LEU A N 1
ATOM 728 C CA . LEU A 1 94 ? -17.656 3.008 16.721 1.00 86.38 94 LEU A CA 1
ATOM 729 C C . LEU A 1 94 ? -18.566 4.048 17.360 1.00 86.38 94 LEU A C 1
ATOM 731 O O . LEU A 1 94 ? -18.546 5.233 17.020 1.00 86.38 94 LEU A O 1
ATOM 735 N N . THR A 1 95 ? -19.358 3.599 18.319 1.00 87.81 95 THR A N 1
ATOM 736 C CA . THR A 1 95 ? -20.330 4.437 19.010 1.00 87.81 95 THR A CA 1
ATOM 737 C C . THR A 1 95 ? -20.167 4.254 20.508 1.00 87.81 95 THR A C 1
ATOM 739 O O . THR A 1 95 ? -20.259 3.135 21.005 1.00 87.81 95 THR A O 1
ATOM 742 N N . ALA A 1 96 ? -19.923 5.339 21.236 1.00 84.94 96 ALA A N 1
ATOM 743 C CA . ALA A 1 96 ? -19.940 5.316 22.691 1.00 84.94 96 ALA A CA 1
ATOM 744 C C . ALA A 1 96 ? -21.390 5.420 23.183 1.00 84.94 96 ALA A C 1
ATOM 746 O O . ALA A 1 96 ? -22.139 6.304 22.756 1.00 84.94 96 ALA A O 1
ATOM 747 N N . VAL A 1 97 ? -21.787 4.521 24.083 1.00 85.06 97 VAL A N 1
ATOM 748 C CA . VAL A 1 97 ? -23.140 4.440 24.640 1.00 85.06 97 VAL A CA 1
ATOM 749 C C . VAL A 1 97 ? -23.077 4.537 26.159 1.00 85.06 97 VAL A C 1
ATOM 751 O O . VAL A 1 97 ? -22.283 3.858 26.810 1.00 85.06 97 VAL A O 1
ATOM 754 N N . SER A 1 98 ? -23.924 5.395 26.723 1.00 81.31 98 SER A N 1
ATOM 755 C CA . SER A 1 98 ? -24.085 5.584 28.163 1.00 81.31 98 SER A CA 1
ATOM 756 C C . SER A 1 98 ? -25.490 6.103 28.471 1.00 81.31 98 SER A C 1
ATOM 758 O O . SER A 1 98 ? -26.064 6.847 27.675 1.00 81.31 98 SER A O 1
ATOM 760 N N . THR A 1 99 ? -26.039 5.726 29.626 1.00 75.62 99 THR A N 1
ATOM 761 C CA . THR A 1 99 ? -27.289 6.286 30.173 1.00 75.62 99 THR A CA 1
ATOM 762 C C . THR A 1 99 ? -27.072 7.571 30.973 1.00 75.62 99 THR A C 1
ATOM 764 O O . THR A 1 99 ? -28.025 8.317 31.198 1.00 75.62 99 THR A O 1
ATOM 767 N N . ASP A 1 100 ? -25.830 7.846 31.374 1.00 70.69 100 ASP A N 1
ATOM 768 C CA . ASP A 1 100 ? -25.430 9.000 32.182 1.00 70.69 100 ASP A CA 1
ATOM 769 C C . ASP A 1 100 ? -24.338 9.831 31.492 1.00 70.69 100 ASP A C 1
ATOM 771 O O . ASP A 1 100 ? -23.694 9.384 30.539 1.00 70.69 100 ASP A O 1
ATOM 775 N N . SER A 1 101 ? -24.109 11.053 31.981 1.00 71.81 101 SER A N 1
ATOM 776 C CA . SER A 1 101 ? -23.009 11.907 31.519 1.00 71.81 101 SER A CA 1
ATOM 777 C C . SER A 1 101 ? -21.655 11.277 31.861 1.00 71.81 101 SER A C 1
ATOM 779 O O . SER A 1 101 ? -21.265 11.192 33.030 1.00 71.81 101 SER A O 1
ATOM 781 N N . VAL A 1 102 ? -20.938 10.844 30.825 1.00 69.75 102 VAL A N 1
ATOM 782 C CA . VAL A 1 102 ? -19.639 10.168 30.919 1.00 69.75 102 VAL A CA 1
ATOM 783 C C . VAL A 1 102 ? -18.632 10.894 30.052 1.00 69.75 102 VAL A C 1
ATOM 785 O O . VAL A 1 102 ? -18.941 11.280 28.925 1.00 69.75 102 VAL A O 1
ATOM 788 N N . ARG A 1 103 ? -17.404 11.022 30.551 1.00 73.06 103 ARG A N 1
ATOM 789 C CA . ARG A 1 103 ? -16.251 11.432 29.752 1.00 73.06 103 ARG A CA 1
ATOM 790 C C . ARG A 1 103 ? -15.471 10.208 29.300 1.00 73.06 103 ARG A C 1
ATOM 792 O O . ARG A 1 103 ? -15.115 9.366 30.126 1.00 73.06 103 ARG A O 1
ATOM 799 N N . TRP A 1 104 ? -15.180 10.144 28.004 1.00 70.94 104 TRP A N 1
ATOM 800 C CA . TR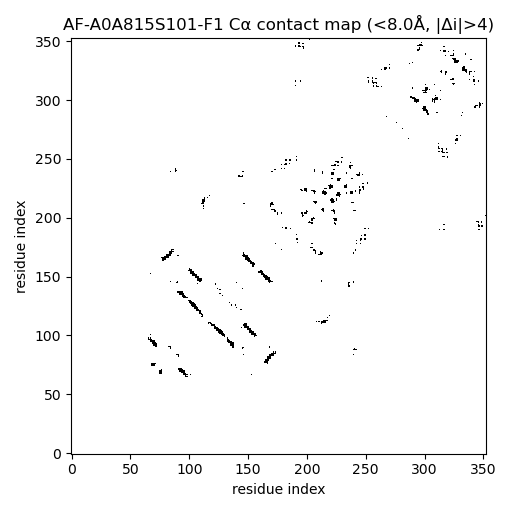P A 1 104 ? -14.372 9.090 27.408 1.00 70.94 104 TRP A CA 1
ATOM 801 C C . TRP A 1 104 ? -12.986 9.618 27.032 1.00 70.94 104 TRP A C 1
ATOM 803 O O . TRP A 1 104 ? -12.817 10.695 26.463 1.00 70.94 104 TRP A O 1
ATOM 813 N N . THR A 1 105 ? -11.974 8.816 27.311 1.00 73.19 105 THR A N 1
ATOM 814 C CA . THR A 1 105 ? -10.627 8.987 26.779 1.00 73.19 105 THR A CA 1
ATOM 815 C C . THR A 1 105 ? -10.295 7.723 26.015 1.00 73.19 105 THR A C 1
ATOM 817 O O . THR A 1 105 ? -10.266 6.646 26.601 1.00 73.19 105 THR A O 1
ATOM 820 N N . ILE A 1 106 ? -10.069 7.831 24.710 1.00 69.50 106 ILE A N 1
ATOM 821 C CA . ILE A 1 106 ? -9.792 6.673 23.865 1.00 69.50 106 ILE A CA 1
ATOM 822 C C . ILE A 1 106 ? -8.369 6.796 23.340 1.00 69.50 106 ILE A C 1
ATOM 824 O O . ILE A 1 106 ? -8.034 7.682 22.555 1.00 69.50 106 ILE A O 1
ATOM 828 N N . THR A 1 107 ? -7.513 5.897 23.800 1.00 69.94 107 THR A N 1
ATOM 829 C CA . THR A 1 107 ? -6.121 5.828 23.375 1.00 69.94 107 THR A CA 1
ATOM 830 C C . THR A 1 107 ? -5.978 4.738 22.329 1.00 69.94 107 THR A C 1
ATOM 832 O O . THR A 1 107 ? -6.462 3.620 22.508 1.00 69.94 107 THR A O 1
ATOM 835 N N . PHE A 1 108 ? -5.301 5.067 21.235 1.00 68.69 108 PHE A N 1
ATOM 836 C CA . PHE A 1 108 ? -4.969 4.119 20.187 1.00 68.69 108 PHE A CA 1
ATOM 837 C C . PHE A 1 108 ? -3.466 3.885 20.166 1.00 68.69 108 PHE A C 1
ATOM 839 O O . PHE A 1 108 ? -2.678 4.819 20.003 1.00 68.69 108 PHE A O 1
ATOM 846 N N . HIS A 1 109 ? -3.097 2.615 20.270 1.00 66.62 109 HIS A N 1
ATOM 847 C CA . HIS A 1 109 ? -1.736 2.139 20.126 1.00 66.62 109 HIS A CA 1
ATOM 848 C C . HIS A 1 109 ? -1.598 1.454 18.774 1.00 66.62 109 HIS A C 1
ATOM 850 O O . HIS A 1 109 ? -2.154 0.384 18.520 1.00 66.62 109 HIS A O 1
ATOM 856 N N . TYR A 1 110 ? -0.840 2.075 17.879 1.00 64.06 110 TYR A N 1
ATOM 857 C CA . TYR A 1 110 ? -0.485 1.441 16.623 1.00 64.06 110 TYR A CA 1
ATOM 858 C C . TYR A 1 110 ? 0.829 0.676 16.778 1.00 64.06 110 TYR A C 1
ATOM 860 O O . TYR A 1 110 ? 1.858 1.245 17.136 1.00 64.06 110 TYR A O 1
ATOM 868 N N . ARG A 1 111 ? 0.815 -0.612 16.432 1.00 60.38 111 ARG A N 1
ATOM 869 C CA . ARG A 1 111 ? 2.024 -1.427 16.308 1.00 60.38 111 ARG A CA 1
ATOM 870 C C . ARG A 1 111 ? 2.161 -1.892 14.860 1.00 60.38 111 ARG A C 1
ATOM 872 O O . ARG A 1 111 ? 1.422 -2.765 14.432 1.00 60.38 111 ARG A O 1
ATOM 879 N N . ALA A 1 112 ? 3.111 -1.348 14.100 1.00 54.53 112 ALA A N 1
ATOM 880 C CA . ALA A 1 112 ? 3.465 -1.945 12.809 1.00 54.53 112 ALA A CA 1
ATOM 881 C C . ALA A 1 112 ? 4.129 -3.316 13.023 1.00 54.53 112 ALA A C 1
ATOM 883 O O . ALA A 1 112 ? 4.955 -3.470 13.926 1.00 54.53 112 ALA A O 1
ATOM 884 N N . ALA A 1 113 ? 3.825 -4.287 12.161 1.00 49.72 113 ALA A N 1
ATOM 885 C CA . ALA A 1 113 ? 4.437 -5.617 12.155 1.00 49.72 113 ALA A CA 1
ATOM 886 C C . ALA A 1 113 ? 5.846 -5.610 11.538 1.00 49.72 113 ALA A C 1
ATO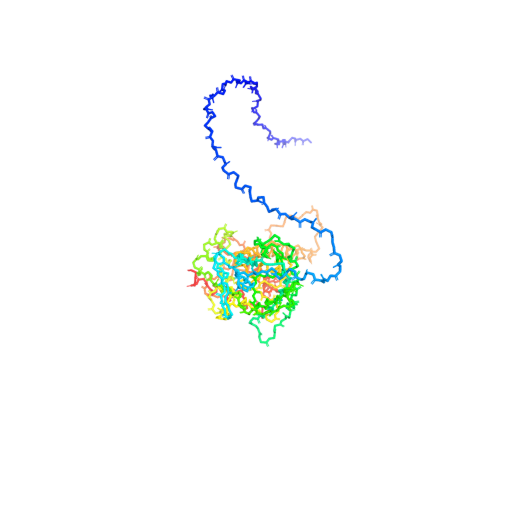M 888 O O . ALA A 1 113 ? 6.102 -6.225 10.500 1.00 49.72 113 ALA A O 1
ATOM 889 N N . ILE A 1 114 ? 6.771 -4.893 12.169 1.00 50.81 114 ILE A N 1
ATOM 890 C CA . ILE A 1 114 ? 8.197 -4.888 11.828 1.00 50.81 114 ILE A CA 1
ATOM 891 C C . ILE A 1 114 ? 9.010 -5.080 13.104 1.00 50.81 114 ILE A C 1
ATOM 893 O O . ILE A 1 114 ? 8.622 -4.611 14.169 1.00 50.81 114 ILE A O 1
ATOM 897 N N . ALA A 1 115 ? 10.150 -5.770 12.996 1.00 46.47 115 ALA A N 1
ATOM 898 C CA . ALA A 1 115 ? 11.047 -6.043 14.126 1.00 46.47 115 ALA A CA 1
ATOM 899 C C . ALA A 1 115 ? 11.564 -4.762 14.821 1.00 46.47 115 ALA A C 1
ATOM 901 O O . ALA A 1 115 ? 12.042 -4.836 15.945 1.00 46.47 115 ALA A O 1
ATOM 902 N N . ASN A 1 116 ? 11.425 -3.605 14.164 1.00 46.38 116 ASN A N 1
ATOM 903 C CA . ASN A 1 116 ? 11.592 -2.264 14.715 1.00 46.38 116 ASN A CA 1
ATOM 904 C C . ASN A 1 116 ? 10.522 -1.349 14.098 1.00 46.38 116 ASN A C 1
ATOM 906 O O . ASN A 1 116 ? 10.755 -0.829 13.006 1.00 46.38 116 ASN A O 1
ATOM 910 N N . PRO A 1 117 ? 9.342 -1.175 14.719 1.00 50.72 117 PRO A N 1
ATOM 911 C CA . PRO A 1 117 ? 8.342 -0.246 14.219 1.00 50.72 117 PRO A CA 1
ATOM 912 C C . PRO A 1 117 ? 8.927 1.158 14.206 1.00 50.72 117 PRO A C 1
ATOM 914 O O . PRO A 1 117 ? 9.231 1.716 15.258 1.00 50.72 117 PRO A O 1
ATOM 917 N N . VAL A 1 118 ? 9.078 1.740 13.012 1.00 49.72 118 VAL A N 1
ATOM 918 C CA . VAL A 1 118 ? 9.151 3.195 12.904 1.00 49.72 118 VAL A CA 1
ATOM 919 C C . VAL A 1 118 ? 7.843 3.685 13.501 1.00 49.72 118 VAL A C 1
ATOM 921 O O . VAL A 1 118 ? 6.761 3.394 12.991 1.00 49.72 118 VAL A O 1
ATOM 924 N N . SER A 1 119 ? 7.956 4.274 14.687 1.00 48.44 119 SER A N 1
ATOM 925 C CA . SER A 1 119 ? 6.833 4.634 15.534 1.00 48.44 119 SER A CA 1
ATOM 926 C C . SER A 1 119 ? 5.941 5.612 14.781 1.00 48.44 119 SER A C 1
ATOM 928 O O . SER A 1 119 ? 6.225 6.811 14.729 1.00 48.44 119 SER A O 1
ATOM 930 N N . PHE A 1 120 ? 4.840 5.119 14.215 1.00 53.56 120 PHE A N 1
ATOM 931 C CA . PHE A 1 120 ? 3.678 5.984 14.109 1.00 53.56 120 PHE A CA 1
ATOM 932 C C . PHE A 1 120 ? 3.351 6.390 15.549 1.00 53.56 120 PHE A C 1
ATOM 934 O O . PHE A 1 120 ? 3.361 5.524 16.428 1.00 53.56 120 PHE A O 1
ATOM 941 N N . PRO A 1 121 ? 3.183 7.691 15.818 1.00 54.41 121 PRO A N 1
ATOM 942 C CA . PRO A 1 121 ? 3.014 8.171 17.180 1.00 54.41 121 PRO A CA 1
ATOM 943 C C . PRO A 1 121 ? 1.820 7.480 17.843 1.00 54.41 121 PRO A C 1
ATOM 945 O O . PRO A 1 121 ? 0.831 7.182 17.173 1.00 54.41 121 PRO A O 1
ATOM 948 N N . ASP A 1 122 ? 1.906 7.242 19.153 1.00 54.81 122 ASP A N 1
ATOM 949 C CA . ASP A 1 122 ? 0.724 6.904 19.944 1.00 54.81 122 ASP A CA 1
ATOM 950 C C . ASP A 1 122 ? -0.271 8.062 19.815 1.00 54.81 122 ASP A C 1
ATOM 952 O O . ASP A 1 122 ? 0.053 9.221 20.099 1.00 54.81 122 ASP A O 1
ATOM 956 N N . TRP A 1 123 ? -1.484 7.764 19.356 1.00 55.53 123 TRP A N 1
ATOM 957 C CA . TRP A 1 123 ? -2.529 8.769 19.221 1.00 55.53 123 TRP A CA 1
ATOM 958 C C . TRP A 1 123 ? -3.468 8.654 20.413 1.00 55.53 123 TRP A C 1
ATOM 960 O O . TRP A 1 123 ? -4.300 7.751 20.500 1.00 55.53 123 TRP A O 1
ATOM 970 N N . THR A 1 124 ? -3.370 9.614 21.325 1.00 57.44 124 THR A N 1
ATOM 971 C CA . THR A 1 124 ? -4.372 9.789 22.376 1.00 57.44 124 THR A CA 1
ATOM 972 C C . THR A 1 124 ? -5.486 10.682 21.848 1.00 57.44 124 THR A C 1
ATOM 974 O O . THR A 1 124 ? -5.245 11.845 21.516 1.00 57.44 124 THR A O 1
ATOM 977 N N . ILE A 1 125 ? -6.710 10.158 21.772 1.00 59.12 125 ILE A N 1
ATOM 978 C CA . ILE A 1 125 ? -7.888 10.928 21.371 1.00 59.12 125 ILE A CA 1
ATOM 979 C C . ILE A 1 125 ? -8.878 10.952 22.535 1.00 59.12 125 ILE A C 1
ATOM 981 O O . ILE A 1 125 ? -9.575 9.988 22.838 1.00 59.12 125 ILE A O 1
ATOM 985 N N . SER A 1 126 ? -8.959 12.096 23.207 1.00 60.88 126 SER A N 1
ATOM 986 C CA . SER A 1 126 ? -9.940 12.301 24.271 1.00 60.88 126 SER A CA 1
ATOM 987 C C . SER A 1 126 ? -11.271 12.739 23.668 1.00 60.88 126 SER A C 1
ATOM 989 O O . SER A 1 126 ? -11.350 13.812 23.069 1.00 60.88 126 SER A O 1
ATOM 991 N N . VAL A 1 127 ? -12.317 11.927 23.831 1.00 58.81 127 VAL A N 1
ATOM 992 C CA . VAL A 1 127 ? -13.677 12.266 23.403 1.00 58.81 127 VAL A CA 1
ATOM 993 C C . VAL A 1 127 ? -14.518 12.606 24.627 1.00 58.81 127 VAL A C 1
ATOM 995 O O . VAL A 1 127 ? -15.080 11.750 25.308 1.00 58.81 127 VAL A O 1
ATOM 998 N N . THR A 1 128 ? -14.649 13.897 24.903 1.00 58.28 128 THR A N 1
ATOM 999 C CA . THR A 1 128 ? -15.547 14.373 25.956 1.00 58.28 128 THR A CA 1
ATOM 1000 C C . THR A 1 128 ? -16.975 14.400 25.416 1.00 58.28 128 THR A C 1
ATOM 1002 O O . THR A 1 128 ? -17.362 15.341 24.726 1.00 58.28 128 THR A O 1
ATOM 1005 N N . SER A 1 129 ? -17.776 13.382 25.716 1.00 52.00 129 SER A N 1
ATOM 1006 C CA . SER A 1 129 ? -19.216 13.418 25.447 1.00 52.00 129 SER A CA 1
ATOM 1007 C C . SER A 1 129 ? -19.946 14.285 26.481 1.00 52.00 129 SER A C 1
ATOM 1009 O O . SER A 1 129 ? -19.871 14.049 27.682 1.00 52.00 129 SER A O 1
ATOM 1011 N N . SER A 1 130 ? -20.659 15.298 25.988 1.00 53.00 130 SER A N 1
ATOM 1012 C CA . SER A 1 130 ? -21.755 16.011 26.671 1.00 53.00 130 SER A CA 1
ATOM 1013 C C . SER A 1 130 ? -23.076 15.274 26.335 1.00 53.00 130 SER A C 1
ATOM 1015 O O . SER A 1 130 ? -23.071 14.519 25.366 1.00 53.00 130 SER A O 1
ATOM 1017 N N . PRO A 1 131 ? -24.198 15.406 27.074 1.00 51.75 131 PRO A N 1
ATOM 1018 C CA . PRO A 1 131 ? -25.115 14.301 27.416 1.00 51.75 131 PRO A CA 1
ATOM 1019 C C . PRO A 1 131 ? -25.924 13.653 26.274 1.00 51.75 131 PRO A C 1
ATOM 1021 O O . PRO A 1 131 ? -26.751 12.784 26.543 1.00 51.75 131 PRO A O 1
ATOM 1024 N N . SER A 1 132 ? -25.734 14.038 25.012 1.00 60.88 132 SER A N 1
ATOM 1025 C CA . SER A 1 132 ? -26.377 13.372 23.880 1.00 60.88 132 SER A CA 1
ATOM 1026 C C . SER A 1 132 ? -25.640 12.076 23.539 1.00 60.88 132 SER A C 1
ATOM 1028 O O . SER A 1 132 ? -24.732 12.063 22.708 1.00 60.88 132 SER A O 1
ATOM 1030 N N . PHE A 1 133 ? -26.037 10.990 24.197 1.00 70.31 133 PHE A N 1
ATOM 1031 C CA . PHE A 1 133 ? -25.704 9.632 23.779 1.00 70.31 133 PHE A CA 1
ATOM 1032 C C . PHE A 1 133 ? -26.825 9.053 22.908 1.00 70.31 133 PHE A C 1
ATOM 1034 O O . PHE A 1 133 ? -27.994 9.387 23.125 1.00 70.31 133 PHE A O 1
ATOM 1041 N N . PRO A 1 134 ? -26.506 8.162 21.953 1.00 76.81 134 PRO A N 1
ATOM 1042 C CA . PRO A 1 134 ? -25.172 7.650 21.604 1.00 76.81 134 PRO A CA 1
ATOM 1043 C C . PRO A 1 134 ? -24.264 8.681 20.902 1.00 76.81 134 PRO A C 1
ATOM 1045 O O . PRO A 1 134 ? -24.752 9.522 20.153 1.00 76.81 134 PRO A O 1
ATOM 1048 N N . ALA A 1 135 ? -22.945 8.596 21.120 1.00 78.31 135 ALA A N 1
ATOM 1049 C CA . ALA A 1 135 ? -21.954 9.468 20.481 1.00 78.31 135 ALA A CA 1
ATOM 1050 C C . ALA A 1 135 ? -21.154 8.703 19.415 1.00 78.31 135 ALA A C 1
ATOM 1052 O O . ALA A 1 135 ? -20.508 7.700 19.725 1.00 78.31 135 ALA A O 1
ATOM 1053 N N . ASP A 1 136 ? -21.175 9.184 18.170 1.00 82.75 136 ASP A N 1
ATOM 1054 C CA . ASP A 1 136 ? -20.319 8.667 17.097 1.00 82.75 136 ASP A CA 1
ATOM 1055 C C . ASP A 1 136 ? -18.873 9.110 17.345 1.00 82.75 136 ASP A C 1
ATOM 1057 O O . ASP A 1 136 ? -18.531 10.293 17.248 1.00 82.75 136 ASP A O 1
ATOM 1061 N N . ILE A 1 137 ? -18.025 8.145 17.695 1.00 79.25 137 ILE A N 1
ATOM 1062 C CA . ILE A 1 137 ? -16.609 8.400 17.934 1.00 79.25 137 ILE A CA 1
ATOM 1063 C C . ILE A 1 137 ? -15.771 8.159 16.678 1.00 79.25 137 ILE A C 1
ATOM 1065 O O . ILE A 1 137 ? -14.688 8.725 16.601 1.00 79.25 137 ILE A O 1
ATOM 1069 N N . THR A 1 138 ? -16.261 7.443 15.657 1.00 78.12 138 THR A N 1
ATOM 1070 C CA . THR A 1 138 ? -15.538 7.247 14.385 1.00 78.12 138 THR A CA 1
ATOM 1071 C C . THR A 1 138 ? -15.223 8.577 13.716 1.00 78.12 138 THR A C 1
ATOM 1073 O O . THR A 1 138 ? -14.089 8.795 13.287 1.00 78.12 138 THR A O 1
ATOM 1076 N N . LEU A 1 139 ? -16.179 9.513 13.702 1.00 69.56 139 LEU A N 1
ATOM 1077 C CA . LEU A 1 139 ? -15.974 10.845 13.120 1.00 69.56 139 LEU A CA 1
ATOM 1078 C C . LEU A 1 139 ? -14.848 11.638 13.800 1.00 69.56 139 LEU A C 1
ATOM 1080 O O . LEU A 1 139 ? -14.117 12.378 13.145 1.00 69.56 139 LEU A O 1
ATOM 1084 N N . SER A 1 140 ? -14.667 11.452 15.108 1.00 68.69 140 SER A N 1
ATOM 1085 C CA . SER A 1 140 ? -13.615 12.131 15.879 1.00 68.6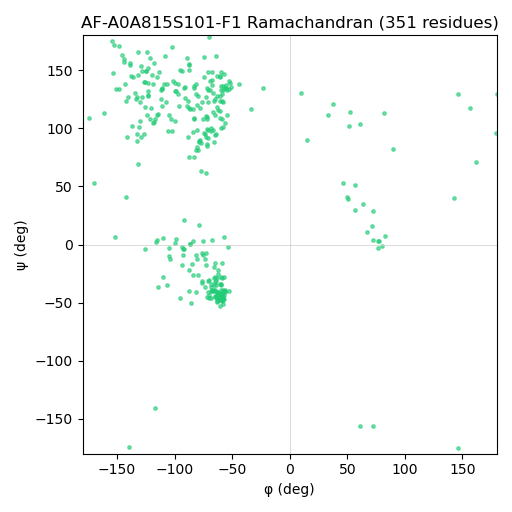9 140 SER A CA 1
ATOM 1086 C C . SER A 1 140 ? -12.211 11.567 15.601 1.00 68.69 140 SER A C 1
ATOM 1088 O O . SER A 1 140 ? -11.208 12.187 15.962 1.00 68.69 140 SER A O 1
ATOM 1090 N N . LEU A 1 141 ? -12.135 10.408 14.938 1.00 70.62 141 LEU A N 1
ATOM 1091 C CA . LEU A 1 141 ? -10.914 9.647 14.646 1.00 70.62 141 LEU A CA 1
ATOM 1092 C C . LEU A 1 141 ? -10.469 9.777 13.173 1.00 70.62 141 LEU A C 1
ATOM 1094 O O . LEU A 1 141 ? -9.344 9.399 12.841 1.00 70.62 141 LEU A O 1
ATOM 1098 N N . LEU A 1 142 ? -11.322 10.372 12.324 1.00 61.28 142 LEU A N 1
ATOM 1099 C CA . LEU A 1 142 ? -11.461 10.197 10.865 1.00 61.28 142 LEU A CA 1
ATOM 1100 C C . LEU A 1 142 ? -10.247 10.356 9.932 1.00 61.28 142 LEU A C 1
ATOM 1102 O O . LEU A 1 142 ? -10.404 10.170 8.733 1.00 61.28 142 LEU A O 1
ATOM 1106 N N . THR A 1 143 ? -9.058 10.690 10.412 1.00 59.16 143 THR A N 1
ATOM 1107 C CA . THR A 1 143 ? -7.826 10.723 9.591 1.00 59.16 143 THR A CA 1
ATOM 1108 C C . THR A 1 143 ? -6.561 10.462 10.406 1.00 59.16 143 THR A C 1
ATOM 1110 O O . THR A 1 143 ? -5.449 10.622 9.904 1.00 59.16 143 THR A O 1
ATOM 1113 N N . LYS A 1 144 ? -6.710 10.109 11.687 1.00 64.38 144 LYS A N 1
ATOM 1114 C CA . LYS A 1 144 ? -5.594 10.017 12.636 1.00 64.38 144 LYS A CA 1
ATOM 1115 C C . LYS A 1 144 ? -5.238 8.578 12.962 1.00 64.38 144 LYS A C 1
ATOM 1117 O O . LYS A 1 144 ? -4.063 8.280 13.132 1.00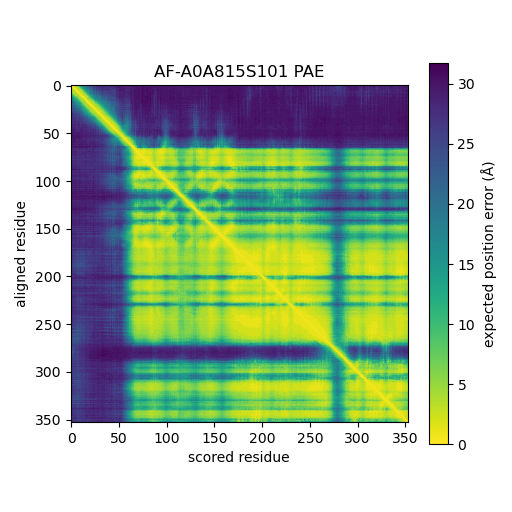 64.38 144 LYS A O 1
ATOM 1122 N N . VAL A 1 145 ? -6.240 7.697 13.022 1.00 69.81 145 VAL A N 1
ATOM 1123 C CA . VAL A 1 145 ? -6.068 6.269 13.305 1.00 69.81 145 VAL A CA 1
ATOM 1124 C C . VAL A 1 145 ? -7.141 5.472 12.572 1.00 69.81 145 VAL A C 1
ATOM 1126 O O . VAL A 1 145 ? -8.311 5.835 12.629 1.00 69.81 145 VAL A O 1
ATOM 1129 N N . ILE A 1 146 ? -6.749 4.384 11.905 1.00 75.38 146 ILE A N 1
ATOM 1130 C CA . ILE A 1 146 ? -7.686 3.484 11.207 1.00 75.38 146 ILE A CA 1
ATOM 1131 C C . ILE A 1 146 ? -7.713 2.100 11.863 1.00 75.38 146 ILE A C 1
ATOM 1133 O O . ILE A 1 146 ? -8.784 1.514 11.995 1.00 75.38 146 ILE A O 1
ATOM 1137 N N . GLY A 1 147 ? -6.566 1.607 12.338 1.00 81.62 147 GLY A N 1
ATOM 1138 C CA . GLY A 1 147 ? -6.451 0.333 13.044 1.00 81.62 147 GLY A CA 1
ATOM 1139 C C . GLY A 1 147 ? -5.344 0.346 14.098 1.00 81.62 147 GLY A C 1
ATOM 1140 O O . GLY A 1 147 ? -4.564 1.298 14.180 1.00 81.62 147 GLY A O 1
ATOM 1141 N N . GLY A 1 148 ? -5.285 -0.701 14.918 1.00 83.31 148 GLY A N 1
ATOM 1142 C CA . GLY A 1 148 ? -4.385 -0.771 16.068 1.00 83.31 148 GLY A CA 1
ATOM 1143 C C . GLY A 1 148 ? -4.960 -1.530 17.260 1.00 83.31 148 GLY A C 1
ATOM 1144 O O . GLY A 1 148 ? -6.059 -2.086 17.207 1.00 83.31 148 GLY A O 1
ATOM 1145 N N . GLU A 1 149 ? -4.209 -1.521 18.355 1.00 85.88 149 GLU A N 1
ATOM 1146 C CA . GLU A 1 149 ? -4.713 -1.848 19.687 1.00 85.88 149 GLU A CA 1
ATOM 1147 C C . GLU A 1 149 ? -5.409 -0.608 20.252 1.00 85.88 149 GLU A C 1
ATOM 1149 O O . GLU A 1 149 ? -4.949 0.521 20.077 1.00 85.88 149 GLU A O 1
ATOM 1154 N N . VAL A 1 150 ? -6.554 -0.807 20.891 1.00 84.19 150 VAL A N 1
ATOM 1155 C CA . VAL A 1 150 ? -7.405 0.274 21.380 1.00 84.19 150 VAL A CA 1
ATOM 1156 C C . VAL A 1 150 ? -7.617 0.089 22.867 1.00 84.19 150 VAL A C 1
ATOM 1158 O O . VAL A 1 150 ? -8.081 -0.967 23.291 1.00 84.19 150 VAL A O 1
ATOM 1161 N N . THR A 1 151 ? -7.343 1.140 23.632 1.00 85.81 151 THR A N 1
ATOM 1162 C CA . THR A 1 151 ? -7.643 1.225 25.060 1.00 85.81 151 THR A CA 1
ATOM 1163 C C . THR A 1 151 ? -8.605 2.383 25.279 1.00 85.81 151 THR A C 1
ATOM 1165 O O . THR A 1 151 ? -8.226 3.553 25.239 1.00 85.81 151 THR A O 1
ATOM 1168 N N . ALA A 1 152 ? -9.874 2.065 25.509 1.00 83.81 152 ALA A N 1
ATOM 1169 C CA . ALA A 1 152 ? -10.900 3.038 25.850 1.00 83.81 152 ALA A CA 1
ATOM 1170 C C . ALA A 1 152 ? -11.070 3.104 27.367 1.00 83.81 152 ALA A C 1
ATOM 1172 O O . ALA A 1 152 ? -11.437 2.119 28.001 1.00 83.81 152 ALA A O 1
ATOM 1173 N N . VAL A 1 153 ? -10.833 4.273 27.947 1.00 85.06 153 VAL A N 1
ATOM 1174 C CA . VAL A 1 153 ? -11.043 4.567 29.365 1.00 85.06 153 VAL A CA 1
ATOM 1175 C C . VAL A 1 153 ? -12.241 5.497 29.493 1.00 85.06 153 VAL A C 1
ATOM 1177 O O . VAL A 1 153 ? -12.382 6.451 28.730 1.00 85.06 153 VAL A O 1
ATOM 1180 N N . TRP A 1 154 ? -13.103 5.257 30.471 1.00 84.44 154 TRP A N 1
ATOM 1181 C CA . TRP A 1 154 ? -14.227 6.140 30.766 1.00 84.44 154 TRP A CA 1
ATOM 1182 C C . TRP A 1 154 ? -14.281 6.521 32.231 1.00 84.44 154 TRP A C 1
ATOM 1184 O O . TRP A 1 154 ? -13.806 5.793 33.103 1.00 84.44 154 TRP A O 1
ATOM 1194 N N . LYS A 1 155 ? -14.881 7.682 32.488 1.00 83.44 155 LYS A N 1
ATOM 1195 C CA . LYS A 1 155 ? -15.160 8.184 33.828 1.00 83.44 155 LYS A CA 1
ATOM 1196 C C . LYS A 1 155 ? -16.515 8.888 33.862 1.00 83.44 155 LYS A C 1
ATOM 1198 O O . LYS A 1 155 ? -16.744 9.839 33.116 1.00 83.44 155 LYS A O 1
ATOM 1203 N N . GLU A 1 156 ? -17.397 8.427 34.736 1.00 77.81 156 GLU A N 1
ATOM 1204 C CA . GLU A 1 156 ? -18.678 9.058 35.043 1.00 77.81 156 GLU A CA 1
ATOM 1205 C C . GLU A 1 156 ? -18.472 10.337 35.854 1.00 77.81 156 GLU A C 1
ATOM 1207 O O . GLU A 1 156 ? -17.723 10.359 36.835 1.00 77.81 156 GLU A O 1
ATOM 1212 N N . ASP A 1 157 ? -19.172 11.407 35.477 1.00 75.62 157 ASP A N 1
ATOM 1213 C CA . ASP A 1 157 ? -19.024 12.700 36.148 1.00 75.62 157 ASP A CA 1
ATOM 1214 C C . ASP A 1 157 ? -19.726 12.759 37.509 1.00 75.62 157 ASP A C 1
ATOM 1216 O O . ASP A 1 157 ? -19.263 13.456 38.411 1.00 75.62 157 ASP A O 1
ATOM 1220 N N . ILE A 1 158 ? -20.834 12.027 37.668 1.00 75.00 158 ILE A N 1
ATOM 1221 C CA . ILE A 1 158 ? -21.682 12.096 38.868 1.00 75.00 158 ILE A CA 1
ATOM 1222 C C . ILE A 1 158 ? -21.173 11.156 39.963 1.00 75.00 158 ILE A C 1
ATOM 1224 O O . ILE A 1 158 ? -21.035 11.556 41.118 1.00 75.00 158 ILE A O 1
ATOM 1228 N N . THR A 1 159 ? -20.927 9.895 39.612 1.00 78.69 159 THR A N 1
ATOM 1229 C CA . THR A 1 159 ? -20.523 8.846 40.562 1.00 78.69 159 THR A CA 1
ATOM 1230 C C . THR A 1 159 ? -19.009 8.807 40.760 1.00 78.69 159 THR A C 1
ATOM 1232 O O . THR A 1 159 ? -18.533 8.298 41.774 1.00 78.69 159 THR A O 1
ATOM 1235 N N . GLY A 1 160 ? -18.242 9.334 39.798 1.00 80.56 160 GLY A N 1
ATOM 1236 C CA . GLY A 1 160 ? -16.795 9.159 39.732 1.00 80.56 160 GLY A CA 1
ATOM 1237 C C . GLY A 1 160 ? -16.362 7.748 39.326 1.00 80.56 160 GLY A C 1
ATOM 1238 O O . GLY A 1 160 ? -15.157 7.490 39.310 1.00 80.56 160 GLY A O 1
ATOM 1239 N N . GLN A 1 161 ? -17.306 6.853 39.007 1.00 82.56 161 GLN A N 1
ATOM 1240 C CA . GLN A 1 161 ? -17.021 5.501 38.538 1.00 82.56 161 GLN A CA 1
ATOM 1241 C C . GLN A 1 161 ? -16.214 5.558 37.242 1.00 82.56 161 GLN A C 1
ATOM 1243 O O . GLN A 1 161 ? -16.407 6.441 36.408 1.00 82.56 161 GLN A O 1
ATOM 1248 N N . SER A 1 162 ? -15.290 4.622 37.074 1.00 87.81 162 SER A N 1
ATOM 1249 C CA . SER A 1 162 ? -14.461 4.530 35.880 1.00 87.81 162 SER A CA 1
ATOM 1250 C C . SER A 1 162 ? -14.290 3.089 35.446 1.00 87.81 162 SER A C 1
ATOM 1252 O O . SER A 1 162 ? -14.355 2.173 36.268 1.00 87.81 162 SER A O 1
ATOM 1254 N N . GLY A 1 163 ? -13.994 2.904 34.169 1.00 88.06 163 GLY A N 1
ATOM 1255 C CA . GLY A 1 163 ? -13.688 1.604 33.601 1.00 88.06 163 GLY A CA 1
ATOM 1256 C C . GLY A 1 163 ? -12.774 1.716 32.395 1.00 88.06 163 GLY A C 1
ATOM 1257 O O . GLY A 1 163 ? -12.477 2.808 31.906 1.00 88.06 163 GLY A O 1
ATOM 1258 N N . GLN A 1 164 ? -12.319 0.556 31.940 1.00 90.31 164 GLN A N 1
ATOM 1259 C CA . GLN A 1 164 ? -11.429 0.405 30.802 1.00 90.31 164 GLN A CA 1
ATOM 1260 C C . GLN A 1 164 ? -11.912 -0.754 29.934 1.00 90.31 164 GLN A C 1
ATOM 1262 O O . GLN A 1 164 ? -12.419 -1.755 30.443 1.00 90.31 164 GLN A O 1
ATOM 1267 N N . LEU A 1 165 ? -11.755 -0.593 28.626 1.00 89.50 165 LEU A N 1
ATOM 1268 C CA . LEU A 1 165 ? -12.059 -1.577 27.602 1.00 89.50 165 LEU A CA 1
ATOM 1269 C C . LEU A 1 165 ? -10.885 -1.641 26.626 1.00 89.50 165 LEU A C 1
ATOM 1271 O O . LEU A 1 165 ? -10.514 -0.626 26.041 1.00 89.50 165 LEU A O 1
ATOM 1275 N N . GLU A 1 166 ? -10.339 -2.835 26.427 1.00 91.50 166 GLU A N 1
ATOM 1276 C CA . GLU A 1 166 ? -9.271 -3.094 25.466 1.00 91.50 166 GLU A CA 1
ATOM 1277 C C . GLU A 1 166 ? -9.784 -3.960 24.320 1.00 91.50 166 GLU A C 1
ATOM 1279 O O . GLU A 1 166 ? -10.439 -4.976 24.544 1.00 91.50 166 GLU A O 1
ATOM 1284 N N . PHE A 1 167 ? -9.494 -3.583 23.080 1.00 91.38 167 PHE A N 1
ATOM 1285 C CA . PHE A 1 167 ? -9.856 -4.354 21.888 1.00 91.38 167 PHE A CA 1
ATOM 1286 C C . PHE A 1 167 ? -8.885 -4.043 20.743 1.00 91.38 167 PHE A C 1
ATOM 1288 O O . PHE A 1 167 ? -7.991 -3.210 20.882 1.00 91.38 167 PHE A O 1
ATOM 1295 N N . LYS A 1 168 ? -9.012 -4.735 19.609 1.00 90.69 168 LYS A N 1
ATOM 1296 C CA . LYS A 1 168 ? -8.147 -4.530 18.436 1.00 90.69 168 LYS A CA 1
ATOM 1297 C C . LYS A 1 168 ? -8.966 -4.224 17.195 1.00 90.69 168 LYS A C 1
ATOM 1299 O O . LYS A 1 168 ? -10.071 -4.735 17.039 1.00 90.69 168 LYS A O 1
ATOM 1304 N N . ILE A 1 169 ? -8.392 -3.435 16.297 1.00 89.06 169 ILE A N 1
ATOM 1305 C CA . ILE A 1 169 ? -8.900 -3.193 14.948 1.00 89.06 169 ILE A CA 1
ATOM 1306 C C . ILE A 1 169 ? -7.799 -3.611 13.973 1.00 89.06 169 ILE A C 1
ATOM 1308 O O . ILE A 1 169 ? -6.765 -2.949 13.883 1.00 89.06 169 ILE A O 1
ATOM 1312 N N . LEU A 1 170 ? -8.001 -4.730 13.279 1.00 90.12 170 LEU A N 1
ATOM 1313 C CA . LEU A 1 170 ? -7.004 -5.370 12.416 1.00 90.12 170 LEU A CA 1
ATOM 1314 C C . LEU A 1 170 ? -7.477 -5.423 10.961 1.00 90.12 170 LEU A C 1
ATOM 1316 O O . LEU A 1 170 ? -8.668 -5.415 10.687 1.00 90.12 170 LEU A O 1
ATOM 1320 N N . GLY A 1 171 ? -6.561 -5.506 10.006 1.00 90.69 171 GLY A N 1
ATOM 1321 C CA . GLY A 1 171 ? -6.881 -5.632 8.589 1.00 90.69 171 GLY A CA 1
ATOM 1322 C C . GLY A 1 171 ? -7.077 -7.079 8.141 1.00 90.69 171 GLY A C 1
ATOM 1323 O O . GLY A 1 171 ? -6.448 -8.004 8.661 1.00 90.69 171 GLY A O 1
ATOM 1324 N N . LYS A 1 172 ? -7.929 -7.276 7.132 1.00 91.19 172 LYS A N 1
ATOM 1325 C CA . LYS A 1 172 ? -8.028 -8.515 6.351 1.00 91.19 172 LYS A CA 1
ATOM 1326 C C . LYS A 1 172 ? -7.527 -8.281 4.935 1.00 91.19 172 LYS A C 1
ATOM 1328 O O . LYS A 1 172 ? -7.869 -7.291 4.293 1.00 91.19 172 LYS A O 1
ATOM 1333 N N . ASN A 1 173 ? -6.714 -9.211 4.441 1.00 91.81 173 ASN A N 1
ATOM 1334 C CA . ASN A 1 173 ? -6.235 -9.138 3.068 1.00 91.81 173 ASN A CA 1
ATOM 1335 C C . ASN A 1 173 ? -7.388 -9.346 2.074 1.00 91.81 173 ASN A C 1
ATOM 1337 O O . ASN A 1 173 ? -8.187 -10.267 2.272 1.00 91.81 173 ASN A O 1
ATOM 1341 N N . PRO A 1 174 ? -7.453 -8.554 0.989 1.00 91.69 174 PRO A N 1
ATOM 1342 C CA . PRO A 1 174 ? -8.279 -8.905 -0.160 1.00 91.69 174 PRO A CA 1
ATOM 1343 C C . PRO A 1 174 ? -7.764 -10.199 -0.807 1.00 91.69 174 PRO A C 1
ATOM 1345 O O . PRO A 1 174 ? -6.612 -10.598 -0.620 1.00 91.69 174 PRO A O 1
ATOM 1348 N N . SER A 1 175 ? -8.596 -10.845 -1.626 1.00 91.94 175 SER A N 1
ATOM 1349 C CA . SER A 1 175 ? -8.101 -11.922 -2.484 1.00 91.94 175 SER A CA 1
ATOM 1350 C C . SER A 1 175 ? -7.148 -11.360 -3.547 1.00 91.94 175 SER A C 1
ATOM 1352 O O . SER A 1 175 ? -7.334 -10.246 -4.042 1.00 91.94 175 SER A O 1
ATOM 1354 N N . LYS A 1 176 ? -6.153 -12.154 -3.963 1.00 92.62 176 LYS A N 1
ATOM 1355 C CA . LYS A 1 176 ? -5.240 -11.790 -5.062 1.00 92.62 176 LYS A CA 1
ATOM 1356 C C . LYS A 1 176 ? -6.007 -11.398 -6.335 1.00 92.62 176 LYS A C 1
ATOM 1358 O O . LYS A 1 176 ? -5.664 -10.413 -6.983 1.00 92.62 176 LYS A O 1
ATOM 1363 N N . ALA A 1 177 ? -7.087 -12.120 -6.642 1.00 93.50 177 ALA A N 1
ATOM 1364 C CA . ALA A 1 177 ? -7.962 -11.824 -7.774 1.00 93.50 177 ALA A CA 1
ATOM 1365 C C . ALA A 1 177 ? -8.638 -10.447 -7.655 1.00 93.50 177 ALA A C 1
ATOM 1367 O O . ALA A 1 177 ? -8.677 -9.708 -8.636 1.00 93.50 177 ALA A O 1
ATOM 1368 N N . ALA A 1 178 ? -9.115 -10.067 -6.463 1.00 94.12 178 ALA A N 1
ATOM 1369 C CA . ALA A 1 178 ? -9.702 -8.746 -6.235 1.00 94.12 178 ALA A CA 1
ATOM 1370 C C . ALA A 1 178 ? -8.669 -7.623 -6.410 1.00 94.12 178 ALA A C 1
ATOM 1372 O O . ALA A 1 178 ? -8.980 -6.594 -7.012 1.00 94.12 178 ALA A O 1
ATOM 1373 N N . VAL A 1 179 ? -7.429 -7.830 -5.947 1.00 94.75 179 VAL A N 1
ATOM 1374 C CA . VAL A 1 179 ? -6.347 -6.858 -6.165 1.00 94.75 179 VAL A CA 1
ATOM 1375 C C . VAL A 1 179 ? -6.037 -6.708 -7.650 1.00 94.75 179 VAL A C 1
ATOM 1377 O O . VAL A 1 179 ? -5.947 -5.587 -8.140 1.00 94.75 179 VAL A O 1
ATOM 1380 N N . PHE A 1 180 ? -5.903 -7.814 -8.381 1.00 95.56 180 PHE A N 1
ATOM 1381 C CA . PHE A 1 180 ? -5.587 -7.778 -9.809 1.00 95.56 180 PHE A CA 1
ATOM 1382 C C . PHE A 1 180 ? -6.695 -7.146 -10.638 1.00 95.56 180 PHE A C 1
ATOM 1384 O O . PHE A 1 180 ? -6.397 -6.278 -11.452 1.00 95.56 180 PHE A O 1
ATOM 1391 N N . ALA A 1 181 ? -7.957 -7.490 -10.377 1.00 96.25 181 ALA A N 1
ATOM 1392 C CA . ALA A 1 181 ? -9.093 -6.850 -11.031 1.00 96.25 181 ALA A CA 1
ATOM 1393 C C . ALA A 1 181 ? -9.103 -5.331 -10.788 1.00 96.25 181 ALA A C 1
ATOM 1395 O O . ALA A 1 181 ? -9.391 -4.551 -11.695 1.00 96.25 181 ALA A O 1
ATOM 1396 N N . TYR A 1 182 ? -8.743 -4.896 -9.577 1.00 96.75 182 TYR A N 1
ATOM 1397 C CA . TYR A 1 182 ? -8.649 -3.476 -9.268 1.00 96.75 182 TYR A CA 1
ATOM 1398 C C . TYR A 1 182 ? -7.453 -2.802 -9.956 1.00 96.75 182 TYR A C 1
ATOM 1400 O O . TYR A 1 182 ? -7.619 -1.721 -10.515 1.00 96.75 182 TYR A O 1
ATOM 1408 N N . ILE A 1 183 ? -6.280 -3.444 -10.006 1.00 97.31 183 ILE A N 1
ATOM 1409 C CA . ILE A 1 183 ? -5.131 -2.954 -10.788 1.00 97.31 183 ILE A CA 1
ATOM 1410 C C . ILE A 1 183 ? -5.508 -2.796 -12.266 1.00 97.31 183 ILE A C 1
ATOM 1412 O O . ILE A 1 183 ? -5.246 -1.741 -12.839 1.00 97.31 183 ILE A O 1
ATOM 1416 N N . ASP A 1 184 ? -6.164 -3.796 -12.856 1.00 97.06 184 ASP A N 1
ATOM 1417 C CA . ASP A 1 184 ? -6.580 -3.781 -14.264 1.00 97.06 184 ASP A CA 1
ATOM 1418 C C . ASP A 1 184 ? -7.597 -2.666 -14.555 1.00 97.06 184 ASP A C 1
ATOM 1420 O O . ASP A 1 184 ? -7.626 -2.119 -15.655 1.00 97.06 184 ASP A O 1
ATOM 1424 N N . SER A 1 185 ? -8.398 -2.273 -13.557 1.00 97.81 185 SER A N 1
ATOM 1425 C CA . SER A 1 185 ? -9.301 -1.121 -13.673 1.00 97.81 185 SER A CA 1
ATOM 1426 C C . SER A 1 185 ? -8.584 0.239 -13.657 1.00 97.81 185 SER A C 1
ATOM 1428 O O . SER A 1 185 ? -9.172 1.237 -14.071 1.00 97.81 185 SER A O 1
ATOM 1430 N N . LEU A 1 186 ? -7.330 0.293 -13.189 1.00 97.38 186 LEU A N 1
ATOM 1431 C CA . LEU A 1 186 ? -6.550 1.525 -13.009 1.00 97.38 186 LEU A CA 1
ATOM 1432 C C . LEU A 1 186 ? -5.390 1.676 -14.004 1.00 97.38 186 LEU A C 1
ATOM 1434 O O . LEU A 1 186 ? -4.973 2.798 -14.285 1.00 97.38 186 LEU A O 1
ATOM 1438 N N . SER A 1 187 ? -4.830 0.572 -14.501 1.00 95.19 187 SER A N 1
ATOM 1439 C CA . SER A 1 187 ? -3.621 0.556 -15.328 1.00 95.19 187 SER A CA 1
ATOM 1440 C C . SER A 1 187 ? -3.707 -0.503 -16.416 1.00 95.19 187 SER A C 1
ATOM 1442 O O . SER A 1 187 ? -4.088 -1.641 -16.161 1.00 95.19 187 SER A O 1
ATOM 1444 N N . SER A 1 188 ? -3.257 -0.148 -17.618 1.00 92.19 188 SER A N 1
ATOM 1445 C CA . SER A 1 188 ? -3.021 -1.086 -18.722 1.00 92.19 188 SER A CA 1
ATOM 1446 C C . SER A 1 188 ? -1.547 -1.483 -18.871 1.00 92.19 188 SER A C 1
ATOM 1448 O O . SER A 1 188 ? -1.199 -2.231 -19.786 1.00 92.19 188 SER A O 1
ATOM 1450 N N . LEU A 1 189 ? -0.663 -0.986 -17.997 1.00 90.81 189 LEU A N 1
ATOM 1451 C CA . LEU A 1 189 ? 0.766 -1.289 -18.052 1.00 90.81 189 LEU A CA 1
ATOM 1452 C C . LEU A 1 189 ? 1.000 -2.746 -17.639 1.00 90.81 189 LEU A C 1
ATOM 1454 O O . LEU A 1 189 ? 0.668 -3.160 -16.527 1.00 90.81 189 LEU A O 1
ATOM 1458 N N . TRP A 1 190 ? 1.622 -3.517 -18.530 1.00 90.81 190 TRP A N 1
ATOM 1459 C CA . TRP A 1 190 ? 1.787 -4.967 -18.379 1.00 90.81 190 TRP A CA 1
ATOM 1460 C C . TRP A 1 190 ? 2.544 -5.370 -17.101 1.00 90.81 190 TRP A C 1
ATOM 1462 O O . TRP A 1 190 ? 2.296 -6.432 -16.537 1.00 90.81 190 TRP A O 1
ATOM 1472 N N . TYR A 1 191 ? 3.434 -4.507 -16.610 1.00 93.75 191 TYR A N 1
ATOM 1473 C CA . TYR A 1 191 ? 4.295 -4.775 -15.460 1.00 93.75 191 TYR A CA 1
ATOM 1474 C C . TYR A 1 191 ? 3.708 -4.315 -14.114 1.00 93.75 191 TYR A C 1
ATOM 1476 O O . TYR A 1 191 ? 4.302 -4.585 -13.073 1.00 93.75 191 TYR A O 1
ATOM 1484 N N . THR A 1 192 ? 2.541 -3.652 -14.077 1.00 95.94 192 THR A N 1
ATOM 1485 C CA . THR A 1 192 ? 1.972 -3.143 -12.812 1.00 95.94 192 THR A CA 1
ATOM 1486 C C . THR A 1 192 ? 1.662 -4.267 -11.820 1.00 95.94 192 THR A C 1
ATOM 1488 O O . THR A 1 192 ? 2.033 -4.176 -10.649 1.00 95.94 192 THR A O 1
ATOM 1491 N N . LYS A 1 193 ? 1.036 -5.356 -12.283 1.00 95.62 193 LYS A N 1
ATOM 1492 C CA . LYS A 1 193 ? 0.754 -6.535 -11.444 1.00 95.62 193 LYS A CA 1
ATOM 1493 C C . LYS A 1 193 ? 2.038 -7.238 -10.997 1.00 95.62 193 LYS A C 1
ATOM 1495 O O . LYS A 1 193 ? 2.116 -7.703 -9.866 1.00 95.62 193 LYS A O 1
ATOM 1500 N N . MET A 1 194 ? 3.064 -7.256 -11.847 1.00 94.44 194 MET A N 1
ATOM 1501 C CA . MET A 1 194 ? 4.364 -7.850 -11.523 1.00 94.44 194 MET A CA 1
ATOM 1502 C C . MET A 1 194 ? 5.100 -7.074 -10.435 1.00 94.44 194 MET A C 1
ATOM 1504 O O . MET A 1 194 ? 5.676 -7.693 -9.547 1.00 94.44 194 MET A O 1
ATOM 1508 N N . ILE A 1 195 ? 5.032 -5.738 -10.461 1.00 95.25 195 ILE A N 1
ATOM 1509 C CA . ILE A 1 195 ? 5.544 -4.908 -9.365 1.00 95.25 195 ILE A CA 1
ATOM 1510 C C . ILE A 1 195 ? 4.771 -5.215 -8.077 1.00 95.25 195 ILE A C 1
ATOM 1512 O O . ILE A 1 195 ? 5.400 -5.496 -7.067 1.00 95.25 195 ILE A O 1
ATOM 1516 N N . ALA A 1 196 ? 3.435 -5.281 -8.100 1.00 95.81 196 ALA A N 1
ATOM 1517 C CA . ALA A 1 196 ? 2.655 -5.643 -6.905 1.00 95.81 196 ALA A CA 1
ATOM 1518 C C . ALA A 1 196 ? 3.064 -7.009 -6.311 1.00 95.81 196 ALA A C 1
ATOM 1520 O O . ALA A 1 196 ? 3.167 -7.170 -5.094 1.00 95.81 196 ALA A O 1
ATOM 1521 N N . ILE A 1 197 ? 3.321 -8.002 -7.167 1.00 93.69 197 ILE A N 1
ATOM 1522 C CA . ILE A 1 197 ? 3.837 -9.316 -6.756 1.00 93.69 197 ILE A CA 1
ATOM 1523 C C . ILE A 1 197 ? 5.242 -9.186 -6.154 1.00 93.69 197 ILE A C 1
ATOM 1525 O O . ILE A 1 197 ? 5.518 -9.797 -5.128 1.00 93.69 197 ILE A O 1
ATOM 1529 N N . GLN A 1 198 ? 6.122 -8.414 -6.793 1.00 92.31 198 GLN A N 1
ATOM 1530 C CA . GLN A 1 198 ? 7.516 -8.258 -6.388 1.00 92.31 198 GLN A CA 1
ATOM 1531 C C . GLN A 1 198 ? 7.673 -7.498 -5.064 1.00 92.31 198 GLN A C 1
ATOM 1533 O O . GLN A 1 198 ? 8.553 -7.842 -4.277 1.00 92.31 198 GLN A O 1
ATOM 1538 N N . GLU A 1 199 ? 6.835 -6.492 -4.826 1.00 91.69 199 GLU A N 1
ATOM 1539 C CA . GLU A 1 199 ? 6.861 -5.669 -3.614 1.00 91.69 199 GLU A CA 1
ATOM 1540 C C . GLU A 1 199 ? 6.259 -6.386 -2.403 1.00 91.69 199 GLU A C 1
ATOM 1542 O O . GLU A 1 199 ? 6.695 -6.213 -1.266 1.00 91.69 199 GLU A O 1
ATOM 1547 N N . SER A 1 200 ? 5.260 -7.236 -2.622 1.00 84.56 200 SER A N 1
ATOM 1548 C CA . SER A 1 200 ? 4.560 -7.903 -1.528 1.00 84.56 200 SER A CA 1
ATOM 1549 C C . SER A 1 200 ? 5.180 -9.260 -1.173 1.00 84.56 200 SER A C 1
ATOM 1551 O O . SER A 1 200 ? 5.474 -10.092 -2.033 1.00 84.56 200 SER A O 1
ATOM 1553 N N . LYS A 1 201 ? 5.350 -9.508 0.136 1.00 68.50 201 LYS A N 1
ATOM 1554 C CA . LYS A 1 201 ? 5.938 -10.729 0.726 1.00 68.50 201 LYS A CA 1
ATOM 1555 C C . LYS A 1 201 ? 5.630 -12.004 -0.081 1.00 68.50 201 LYS A C 1
ATOM 1557 O O . LYS A 1 201 ? 4.480 -12.435 -0.154 1.00 68.50 201 LYS A O 1
ATOM 1562 N N . ASN A 1 202 ? 6.675 -12.645 -0.611 1.00 68.56 202 ASN A N 1
ATOM 1563 C CA . ASN A 1 202 ? 6.628 -13.974 -1.236 1.00 68.56 202 ASN A CA 1
ATOM 1564 C C . ASN A 1 202 ? 5.518 -14.163 -2.290 1.00 68.56 202 ASN A C 1
ATOM 1566 O O . ASN A 1 202 ? 4.911 -15.232 -2.347 1.00 68.56 202 ASN A O 1
ATOM 1570 N N . ASN A 1 203 ? 5.265 -13.160 -3.138 1.00 70.31 203 ASN A N 1
ATOM 1571 C CA . ASN A 1 203 ? 4.315 -13.233 -4.258 1.00 70.31 203 ASN A CA 1
ATOM 1572 C C . ASN A 1 203 ? 2.824 -13.266 -3.877 1.00 70.31 203 ASN A C 1
ATOM 1574 O O . ASN A 1 203 ? 1.977 -13.647 -4.695 1.00 70.31 203 ASN A O 1
ATOM 1578 N N . GLN A 1 204 ? 2.481 -12.911 -2.638 1.00 78.56 204 GLN A N 1
ATOM 1579 C CA . GLN A 1 204 ? 1.120 -13.090 -2.126 1.00 78.56 204 GLN A CA 1
ATOM 1580 C C . GLN A 1 204 ? 0.206 -11.872 -2.304 1.00 78.56 204 GLN A C 1
ATOM 1582 O O . GLN A 1 204 ? -0.996 -12.009 -2.096 1.00 78.56 204 GLN A O 1
ATOM 1587 N N . VAL A 1 205 ? 0.722 -10.711 -2.724 1.00 91.50 205 VAL A N 1
ATOM 1588 C CA . VAL A 1 205 ? -0.081 -9.487 -2.933 1.00 91.50 205 VAL A CA 1
ATOM 1589 C C . VAL A 1 205 ? -0.825 -9.095 -1.651 1.00 91.50 205 VAL A C 1
ATOM 1591 O O . VAL A 1 205 ? -2.039 -8.911 -1.623 1.00 91.50 205 VAL A O 1
ATOM 1594 N N . VAL A 1 206 ? -0.067 -9.019 -0.554 1.00 91.25 206 VAL A N 1
ATOM 1595 C CA . VAL A 1 206 ? -0.580 -8.819 0.808 1.00 91.25 206 VAL A CA 1
ATOM 1596 C C . VAL A 1 206 ? -0.482 -7.364 1.260 1.00 91.25 206 VAL A C 1
ATOM 1598 O O . VAL A 1 206 ? 0.571 -6.739 1.161 1.00 91.25 206 VAL A O 1
ATOM 1601 N N . GLN A 1 207 ? -1.581 -6.847 1.810 1.00 91.94 207 GLN A N 1
ATOM 1602 C CA . GLN A 1 207 ? -1.629 -5.559 2.503 1.00 91.94 207 GLN A CA 1
ATOM 1603 C C . GLN A 1 207 ? -1.284 -5.712 3.987 1.00 91.94 207 GLN A C 1
ATOM 1605 O O . GLN A 1 207 ? -0.586 -4.870 4.547 1.00 91.94 207 GLN A O 1
ATOM 1610 N N . PHE A 1 208 ? -1.771 -6.781 4.615 1.00 90.50 208 PHE A N 1
ATOM 1611 C CA . PHE A 1 208 ? -1.666 -7.042 6.047 1.00 90.50 208 PHE A CA 1
ATOM 1612 C C . PHE A 1 208 ? -0.905 -8.343 6.318 1.00 90.50 208 PHE A C 1
ATOM 1614 O O . PHE A 1 208 ? -0.988 -9.304 5.549 1.00 90.50 208 PHE A O 1
ATOM 1621 N N . GLY A 1 209 ? -0.142 -8.378 7.407 1.00 88.06 209 GLY A N 1
ATOM 1622 C CA . GLY A 1 209 ? 0.523 -9.576 7.904 1.00 88.06 209 GLY A CA 1
ATOM 1623 C C . GLY A 1 209 ? -0.460 -10.599 8.474 1.00 88.06 209 GLY A C 1
ATOM 1624 O O . GLY A 1 209 ? -1.668 -10.377 8.546 1.00 88.06 209 GLY A O 1
ATOM 1625 N N . THR A 1 210 ? 0.070 -11.737 8.922 1.00 87.44 210 THR A N 1
ATOM 1626 C CA . THR A 1 210 ? -0.717 -12.776 9.612 1.00 87.44 210 THR A CA 1
ATOM 1627 C C . THR A 1 210 ? -1.266 -12.310 10.962 1.00 87.44 210 THR A C 1
ATOM 1629 O O . THR A 1 210 ? -2.204 -12.902 11.481 1.00 87.44 210 THR A O 1
ATOM 1632 N N . ASP A 1 211 ? -0.683 -11.257 11.527 1.00 87.12 211 ASP A N 1
ATOM 1633 C CA . ASP A 1 211 ? -1.131 -10.567 12.736 1.00 87.12 211 ASP A CA 1
ATOM 1634 C C . ASP A 1 211 ? -2.172 -9.469 12.456 1.00 87.12 211 ASP A C 1
ATOM 1636 O O . ASP A 1 211 ? -2.639 -8.819 13.387 1.00 87.12 211 ASP A O 1
ATOM 1640 N N . GLY A 1 212 ? -2.553 -9.269 11.189 1.00 88.50 212 GLY A N 1
ATOM 1641 C CA . GLY A 1 212 ? -3.555 -8.295 10.767 1.00 88.50 212 GLY A CA 1
ATOM 1642 C C . GLY A 1 212 ? -3.064 -6.845 10.722 1.00 88.50 212 GLY A C 1
ATOM 1643 O O . GLY A 1 212 ? -3.849 -5.957 10.400 1.00 88.50 212 GLY A O 1
ATOM 1644 N N . TYR A 1 213 ? -1.788 -6.575 10.999 1.00 87.44 213 TYR A N 1
ATOM 1645 C CA . TYR A 1 213 ? -1.221 -5.233 10.848 1.00 87.44 213 TYR A CA 1
ATOM 1646 C C . TYR A 1 213 ? -0.705 -4.996 9.427 1.00 87.44 213 TYR A C 1
ATOM 1648 O O . TYR A 1 213 ? -0.347 -5.957 8.745 1.00 87.44 213 TYR A O 1
ATOM 1656 N N . PRO A 1 214 ? -0.628 -3.738 8.957 1.00 87.56 214 PRO A N 1
ATOM 1657 C CA . PRO A 1 214 ? -0.052 -3.417 7.658 1.00 87.56 214 PRO A CA 1
ATOM 1658 C C . PRO A 1 214 ? 1.348 -4.012 7.495 1.00 87.56 214 PRO A C 1
ATOM 1660 O O . PRO A 1 214 ? 2.196 -3.906 8.385 1.00 87.56 214 PRO A O 1
ATOM 1663 N N . VAL A 1 215 ? 1.596 -4.633 6.342 1.00 87.31 215 VAL A N 1
ATOM 1664 C CA . VAL A 1 215 ? 2.939 -5.075 5.970 1.00 87.31 215 VAL A CA 1
ATOM 1665 C C . VAL A 1 215 ? 3.803 -3.838 5.794 1.00 87.31 215 VAL A C 1
ATOM 1667 O O . VAL A 1 215 ? 3.477 -2.978 4.977 1.00 87.31 215 VAL A O 1
ATOM 1670 N N . ALA A 1 216 ? 4.902 -3.776 6.539 1.00 85.38 216 ALA A N 1
ATOM 1671 C CA . ALA A 1 216 ? 5.872 -2.699 6.451 1.00 85.38 216 ALA A CA 1
ATOM 1672 C C . ALA A 1 216 ? 7.286 -3.235 6.175 1.00 85.38 216 ALA A C 1
ATOM 1674 O O . ALA A 1 216 ? 7.628 -4.340 6.610 1.00 85.38 216 ALA A O 1
ATOM 1675 N N . SER A 1 217 ? 8.102 -2.453 5.474 1.00 82.12 217 SER A N 1
ATOM 1676 C CA . SER A 1 217 ? 9.544 -2.666 5.310 1.00 82.12 217 SER A CA 1
ATOM 1677 C C . SER A 1 217 ? 10.361 -1.733 6.211 1.00 82.12 217 SER A C 1
ATOM 1679 O O . SER A 1 217 ? 9.843 -0.803 6.830 1.00 82.12 217 SER A O 1
ATOM 1681 N N . TYR A 1 218 ? 11.671 -1.987 6.292 1.00 80.25 218 TYR A N 1
ATOM 1682 C CA . TYR A 1 218 ? 12.608 -1.190 7.094 1.00 80.25 218 TYR A CA 1
ATOM 1683 C C . TYR A 1 218 ? 12.749 0.262 6.602 1.00 80.25 218 TYR A C 1
ATOM 1685 O O . TYR A 1 218 ? 13.023 1.162 7.390 1.00 80.25 218 TYR A O 1
ATOM 1693 N N . ASP A 1 219 ? 12.538 0.505 5.310 1.00 78.38 219 ASP A N 1
ATOM 1694 C CA . ASP A 1 219 ? 12.614 1.818 4.666 1.00 78.38 219 ASP A CA 1
ATOM 1695 C C . ASP A 1 219 ? 11.264 2.557 4.626 1.00 78.38 219 ASP A C 1
ATOM 1697 O O . ASP A 1 219 ? 11.096 3.490 3.845 1.00 78.38 219 ASP A O 1
ATOM 1701 N N . ASN A 1 220 ? 10.320 2.194 5.506 1.00 81.31 220 ASN A N 1
ATOM 1702 C CA . ASN A 1 220 ? 8.970 2.770 5.584 1.00 81.31 220 ASN A CA 1
ATOM 1703 C C . ASN A 1 220 ? 8.112 2.518 4.336 1.00 81.31 220 ASN A C 1
ATOM 1705 O O . ASN A 1 220 ? 7.313 3.372 3.950 1.00 81.31 220 ASN A O 1
ATOM 1709 N N . GLY A 1 221 ? 8.275 1.358 3.705 1.00 87.88 221 GLY A N 1
ATOM 1710 C CA . GLY A 1 221 ? 7.404 0.876 2.641 1.00 87.88 221 GLY A CA 1
ATOM 1711 C C . GLY A 1 221 ? 6.182 0.207 3.230 1.00 87.88 221 GLY A C 1
ATOM 1712 O O . GLY A 1 221 ? 6.319 -0.571 4.166 1.00 87.88 221 GLY A O 1
ATOM 1713 N N . TYR A 1 222 ? 4.990 0.498 2.707 1.00 89.25 222 TYR A N 1
ATOM 1714 C CA . TYR A 1 222 ? 3.745 -0.060 3.245 1.00 89.25 222 TYR A CA 1
ATOM 1715 C C . TYR A 1 222 ? 2.894 -0.769 2.194 1.00 89.25 222 TYR A C 1
ATOM 1717 O O . TYR A 1 222 ? 2.690 -0.264 1.085 1.00 89.25 222 TYR A O 1
ATOM 1725 N N . GLY A 1 223 ? 2.320 -1.901 2.599 1.00 91.62 223 GLY A N 1
ATOM 1726 C CA . GLY A 1 223 ? 1.256 -2.601 1.890 1.00 91.62 223 GLY A CA 1
ATOM 1727 C C . GLY A 1 223 ? 1.692 -3.313 0.612 1.00 91.62 223 GLY A C 1
ATOM 1728 O O . GLY A 1 223 ? 2.856 -3.668 0.438 1.00 91.62 223 GLY A O 1
ATOM 1729 N N . ILE A 1 224 ? 0.735 -3.519 -0.290 1.00 94.75 224 ILE A N 1
ATOM 1730 C CA . ILE A 1 224 ? 0.909 -4.309 -1.519 1.00 94.75 224 ILE A CA 1
ATOM 1731 C C . ILE A 1 224 ? 2.032 -3.761 -2.406 1.00 94.75 224 ILE A C 1
ATOM 1733 O O . ILE A 1 224 ? 2.804 -4.534 -2.961 1.00 94.75 224 ILE A O 1
ATOM 1737 N N . PHE A 1 225 ? 2.121 -2.437 -2.531 1.00 95.19 225 PHE A N 1
ATOM 1738 C CA . PHE A 1 225 ? 3.110 -1.769 -3.377 1.00 95.19 225 PHE A CA 1
ATOM 1739 C C . PHE A 1 225 ? 4.336 -1.259 -2.609 1.00 95.19 225 PHE A C 1
ATOM 1741 O O . PHE A 1 225 ? 5.167 -0.586 -3.209 1.00 95.19 225 PHE A O 1
ATOM 1748 N N . GLN A 1 226 ? 4.457 -1.543 -1.306 1.00 92.31 226 GLN A N 1
ATOM 1749 C CA . GLN A 1 226 ? 5.556 -1.048 -0.461 1.00 92.31 226 GLN A CA 1
ATOM 1750 C C . GLN A 1 226 ? 5.817 0.455 -0.668 1.00 92.31 226 GLN A C 1
ATOM 1752 O O . GLN A 1 226 ? 6.924 0.888 -0.967 1.00 92.31 226 GLN A O 1
ATOM 1757 N N . LEU A 1 227 ? 4.773 1.279 -0.547 1.00 91.94 227 LEU A N 1
ATOM 1758 C CA . LEU A 1 227 ? 4.895 2.717 -0.798 1.00 91.94 227 LEU A CA 1
ATOM 1759 C C . LEU A 1 227 ? 5.886 3.352 0.191 1.00 91.94 227 LEU A C 1
ATOM 1761 O O . LEU A 1 227 ? 5.596 3.362 1.379 1.00 91.94 227 LEU A O 1
ATOM 1765 N N . THR A 1 228 ? 7.011 3.892 -0.293 1.00 85.94 228 THR A N 1
ATOM 1766 C CA . THR A 1 228 ? 8.111 4.470 0.520 1.00 85.94 228 THR A CA 1
ATOM 1767 C C . THR A 1 228 ? 8.336 5.974 0.306 1.00 85.94 228 THR A C 1
ATOM 1769 O O . THR A 1 228 ? 9.239 6.556 0.904 1.00 85.94 228 THR A O 1
ATOM 1772 N N . GLY A 1 229 ? 7.536 6.646 -0.535 1.00 74.69 229 GLY A N 1
ATOM 1773 C CA . GLY A 1 229 ? 7.716 8.083 -0.809 1.00 74.69 229 GLY A CA 1
ATOM 1774 C C . GLY A 1 229 ? 7.446 8.521 -2.247 1.00 74.69 229 GLY A C 1
ATOM 1775 O O . GLY A 1 229 ? 8.196 9.328 -2.791 1.00 74.69 229 GLY A O 1
ATOM 1776 N N . CYS A 1 230 ? 6.418 7.981 -2.905 1.00 74.75 230 CYS A N 1
ATOM 1777 C CA . CYS A 1 230 ? 6.214 8.223 -4.331 1.00 74.75 230 CYS A CA 1
ATOM 1778 C C . CYS A 1 230 ? 4.769 8.640 -4.657 1.00 74.75 230 CYS A C 1
ATOM 1780 O O . CYS A 1 230 ? 3.895 7.776 -4.733 1.00 74.75 230 CYS A O 1
ATOM 1782 N N . PRO A 1 231 ? 4.495 9.945 -4.876 1.00 64.88 231 PRO A N 1
ATOM 1783 C CA . PRO A 1 231 ? 5.415 11.091 -4.770 1.00 64.88 231 PRO A CA 1
ATOM 1784 C C . PRO A 1 231 ? 5.627 11.612 -3.336 1.00 64.88 231 PRO A C 1
ATOM 1786 O O . PRO A 1 231 ? 6.478 12.469 -3.123 1.00 64.88 231 PRO A O 1
ATOM 1789 N N . THR A 1 232 ? 4.850 11.142 -2.361 1.00 79.69 232 THR A N 1
ATOM 1790 C CA . THR A 1 232 ? 4.894 11.606 -0.966 1.00 79.69 232 THR A CA 1
ATOM 1791 C C . THR A 1 232 ? 4.943 10.430 -0.004 1.00 79.69 232 THR A C 1
ATOM 1793 O O . THR A 1 232 ? 4.659 9.293 -0.389 1.00 79.69 232 THR A O 1
ATOM 1796 N N . THR A 1 233 ? 5.276 10.708 1.258 1.00 83.81 233 THR A N 1
ATOM 1797 C CA . THR A 1 233 ? 5.106 9.755 2.360 1.00 83.81 233 THR A CA 1
ATOM 1798 C C . THR A 1 233 ? 3.676 9.199 2.353 1.00 83.81 233 THR A C 1
ATOM 1800 O O . THR A 1 233 ? 2.739 9.988 2.174 1.00 83.81 233 THR A O 1
ATOM 1803 N N . PRO A 1 234 ? 3.484 7.881 2.533 1.00 86.38 234 PRO A N 1
ATOM 1804 C CA . PRO A 1 234 ? 2.156 7.283 2.547 1.00 86.38 234 PRO A CA 1
ATOM 1805 C C . PRO A 1 234 ? 1.257 7.891 3.619 1.00 86.38 234 PRO A C 1
ATOM 1807 O O . PRO A 1 234 ? 1.674 8.093 4.761 1.00 86.38 234 PRO A O 1
ATOM 1810 N N . THR A 1 235 ? 0.007 8.160 3.257 1.00 85.44 235 THR A N 1
ATOM 1811 C CA . THR A 1 235 ? -1.018 8.572 4.219 1.00 85.44 235 THR A CA 1
ATOM 1812 C C . THR A 1 235 ? -1.480 7.382 5.055 1.00 85.44 235 THR A C 1
ATOM 1814 O O . THR A 1 235 ? -1.318 6.227 4.657 1.00 85.44 235 THR A O 1
ATOM 1817 N N . ILE A 1 236 ? -2.116 7.641 6.201 1.00 80.94 236 ILE A N 1
ATOM 1818 C CA . ILE A 1 236 ? -2.666 6.560 7.027 1.00 80.94 236 ILE A CA 1
ATOM 1819 C C . ILE A 1 236 ? -3.709 5.723 6.275 1.00 80.94 236 ILE A C 1
ATOM 1821 O O . ILE A 1 236 ? -3.733 4.502 6.429 1.00 80.94 236 ILE A O 1
ATOM 1825 N N . ASP A 1 237 ? -4.487 6.355 5.389 1.00 84.75 237 ASP A N 1
ATOM 1826 C CA . ASP A 1 237 ? -5.375 5.648 4.471 1.00 84.75 237 ASP A CA 1
ATOM 1827 C C . ASP A 1 237 ? -4.569 4.680 3.604 1.00 84.75 237 ASP A C 1
ATOM 1829 O O . ASP A 1 237 ? -4.874 3.501 3.573 1.00 84.75 237 ASP A O 1
ATOM 1833 N N . GLN A 1 238 ? -3.494 5.116 2.944 1.00 88.69 238 GLN A N 1
ATOM 1834 C CA . GLN A 1 238 ? -2.670 4.231 2.103 1.00 88.69 238 GLN A CA 1
ATOM 1835 C C . GLN A 1 238 ? -1.997 3.085 2.877 1.00 88.69 238 GLN A C 1
ATOM 1837 O O . GLN A 1 238 ? -1.634 2.068 2.282 1.00 88.69 238 GLN A O 1
ATOM 1842 N N . VAL A 1 239 ? -1.827 3.229 4.192 1.00 87.38 239 VAL A N 1
ATOM 1843 C CA . VAL A 1 239 ? -1.275 2.190 5.070 1.00 87.38 239 VAL A CA 1
ATOM 1844 C C . VAL A 1 239 ? -2.338 1.154 5.457 1.00 87.38 239 VAL A C 1
ATOM 1846 O O . VAL A 1 239 ? -2.055 -0.043 5.461 1.00 87.38 239 VAL A O 1
ATOM 1849 N N . TRP A 1 240 ? -3.569 1.576 5.744 1.00 86.94 240 TRP A N 1
ATOM 1850 C CA . TRP A 1 240 ? -4.639 0.696 6.240 1.00 86.94 240 TRP A CA 1
ATOM 1851 C C . TRP A 1 240 ? -5.711 0.342 5.203 1.00 86.94 240 TRP A C 1
ATOM 1853 O O . TRP A 1 240 ? -6.605 -0.451 5.490 1.00 86.94 240 TRP A O 1
ATOM 1863 N N . ASN A 1 241 ? -5.629 0.885 3.992 1.00 88.88 241 ASN A N 1
ATOM 1864 C CA . ASN A 1 241 ? -6.583 0.651 2.919 1.00 88.88 241 ASN A CA 1
ATOM 1865 C C . ASN A 1 241 ? -5.865 0.131 1.673 1.00 88.88 241 ASN A C 1
ATOM 1867 O O . ASN A 1 241 ? -5.118 0.837 1.000 1.00 88.88 241 ASN A O 1
ATOM 1871 N N . TRP A 1 242 ? -6.117 -1.137 1.341 1.00 92.31 242 TRP A N 1
ATOM 1872 C CA . TRP A 1 242 ? -5.453 -1.790 0.216 1.00 92.31 242 TRP A CA 1
ATOM 1873 C C . TRP A 1 242 ? -5.803 -1.137 -1.131 1.00 92.31 242 TRP A C 1
ATOM 1875 O O . TRP A 1 242 ? -4.955 -1.093 -2.017 1.00 92.31 242 TRP A O 1
ATOM 1885 N N . LYS A 1 243 ? -7.013 -0.579 -1.303 1.00 93.56 243 LYS A N 1
ATOM 1886 C CA . LYS A 1 243 ? -7.401 0.106 -2.547 1.00 93.56 243 LYS A CA 1
ATOM 1887 C C . LYS A 1 243 ? -6.655 1.425 -2.706 1.00 93.56 243 LYS A C 1
ATOM 1889 O O . LYS A 1 243 ? -6.176 1.719 -3.797 1.00 93.56 243 LYS A O 1
ATOM 1894 N N . THR A 1 244 ? -6.527 2.226 -1.651 1.00 92.56 244 THR A N 1
ATOM 1895 C CA . THR A 1 244 ? -5.747 3.472 -1.721 1.00 92.56 244 THR A CA 1
ATOM 1896 C C . THR A 1 244 ? -4.248 3.185 -1.821 1.00 92.56 244 THR A C 1
ATOM 1898 O O . THR A 1 244 ? -3.551 3.920 -2.519 1.00 92.56 244 THR A O 1
ATOM 1901 N N . ASN A 1 245 ? -3.757 2.090 -1.224 1.00 93.94 245 ASN A N 1
ATOM 1902 C CA . ASN A 1 245 ? -2.395 1.593 -1.430 1.00 93.94 245 ASN A CA 1
ATOM 1903 C C . ASN A 1 245 ? -2.141 1.245 -2.905 1.00 93.94 245 ASN A C 1
ATOM 1905 O O . ASN A 1 245 ? -1.216 1.778 -3.514 1.00 93.94 245 ASN A O 1
ATOM 1909 N N . VAL A 1 246 ? -3.010 0.422 -3.504 1.00 95.50 246 VAL A N 1
ATOM 1910 C CA . VAL A 1 246 ? -2.942 0.050 -4.925 1.00 95.50 246 VAL A CA 1
ATOM 1911 C C . VAL A 1 246 ? -3.027 1.281 -5.822 1.00 95.50 246 VAL A C 1
ATOM 1913 O O . VAL A 1 246 ? -2.204 1.437 -6.718 1.00 95.50 246 VAL A O 1
ATOM 1916 N N . LEU A 1 247 ? -3.963 2.194 -5.555 1.00 95.69 247 LEU A N 1
ATOM 1917 C CA . LEU A 1 247 ? -4.090 3.444 -6.304 1.00 95.69 247 LEU A CA 1
ATOM 1918 C C . LEU A 1 247 ? -2.807 4.287 -6.228 1.00 95.69 247 LEU A C 1
ATOM 1920 O O . LEU A 1 247 ? -2.358 4.822 -7.245 1.00 95.69 247 LEU A O 1
ATOM 1924 N N . GLY A 1 248 ? -2.199 4.380 -5.042 1.00 95.12 248 GLY A N 1
ATOM 1925 C CA . GLY A 1 248 ? -0.911 5.041 -4.835 1.00 95.12 248 GLY A CA 1
ATOM 1926 C C . GLY A 1 248 ? 0.218 4.379 -5.627 1.00 95.12 248 GLY A C 1
ATOM 1927 O O . GLY A 1 248 ? 0.972 5.072 -6.307 1.00 95.12 248 GLY A O 1
ATOM 1928 N N . GLY A 1 249 ? 0.286 3.046 -5.615 1.00 96.19 249 GLY A N 1
ATOM 1929 C CA . GLY A 1 249 ? 1.287 2.268 -6.349 1.00 96.19 249 GLY A CA 1
ATOM 1930 C C . GLY A 1 249 ? 1.174 2.441 -7.859 1.00 96.19 249 GLY A C 1
ATOM 1931 O O . GLY A 1 249 ? 2.155 2.783 -8.519 1.00 96.19 249 GLY A O 1
ATOM 1932 N N . VAL A 1 250 ? -0.040 2.310 -8.401 1.00 96.50 250 VAL A N 1
ATOM 1933 C CA . VAL A 1 250 ? -0.326 2.554 -9.823 1.00 96.50 250 VAL A CA 1
ATOM 1934 C C . VAL A 1 250 ? 0.062 3.978 -10.226 1.00 96.50 250 VAL A C 1
ATOM 1936 O O . VAL A 1 250 ? 0.739 4.173 -11.236 1.00 96.50 250 VAL A O 1
ATOM 1939 N N . SER A 1 251 ? -0.306 4.973 -9.414 1.00 95.62 251 SER A N 1
ATOM 1940 C CA . SER A 1 251 ? 0.038 6.376 -9.671 1.00 95.62 251 SER A CA 1
ATOM 1941 C C . SER A 1 251 ? 1.552 6.610 -9.638 1.00 95.62 251 SER A C 1
ATOM 1943 O O . SER A 1 251 ? 2.088 7.315 -10.495 1.00 95.62 251 SER A O 1
ATOM 1945 N N . CYS A 1 252 ? 2.267 5.993 -8.691 1.00 95.50 252 CYS A N 1
ATOM 1946 C CA . CYS A 1 252 ? 3.726 6.050 -8.651 1.00 95.50 252 CYS A CA 1
ATOM 1947 C C . CYS A 1 252 ? 4.337 5.438 -9.915 1.00 95.50 252 CYS A C 1
ATOM 1949 O O . CYS A 1 252 ? 5.172 6.074 -10.553 1.00 95.50 252 CYS A O 1
ATOM 1951 N N . ILE A 1 253 ? 3.889 4.248 -10.321 1.00 95.19 253 ILE A N 1
ATOM 1952 C CA . ILE A 1 253 ? 4.380 3.565 -11.523 1.00 95.19 253 ILE A CA 1
ATOM 1953 C C . ILE A 1 253 ? 4.185 4.429 -12.773 1.00 95.19 253 ILE A C 1
ATOM 1955 O O . ILE A 1 253 ? 5.121 4.577 -13.559 1.00 95.19 253 ILE A O 1
ATOM 1959 N N . ALA A 1 254 ? 3.011 5.041 -12.940 1.00 92.56 254 ALA A N 1
ATOM 1960 C CA . ALA A 1 254 ? 2.746 5.940 -14.060 1.00 92.56 254 ALA A CA 1
ATOM 1961 C C . ALA A 1 254 ? 3.709 7.143 -14.067 1.00 92.56 254 ALA A C 1
ATOM 1963 O O . ALA A 1 254 ? 4.300 7.462 -15.100 1.00 92.56 254 ALA A O 1
ATOM 1964 N N . ASN A 1 255 ? 3.947 7.759 -12.902 1.00 92.38 255 ASN A N 1
ATOM 1965 C CA . ASN A 1 255 ? 4.920 8.846 -12.764 1.00 92.38 255 ASN A CA 1
ATOM 1966 C C . ASN A 1 255 ? 6.350 8.386 -13.086 1.00 92.38 255 ASN A C 1
ATOM 1968 O O . ASN A 1 255 ? 7.072 9.092 -13.787 1.00 92.38 255 ASN A O 1
ATOM 1972 N N . LYS A 1 256 ? 6.750 7.182 -12.656 1.00 92.62 256 LYS A N 1
ATOM 1973 C CA . LYS A 1 256 ? 8.057 6.604 -13.010 1.00 92.62 256 LYS A CA 1
ATOM 1974 C C . LYS A 1 256 ? 8.189 6.313 -14.502 1.00 92.62 256 LYS A C 1
ATOM 1976 O O . LYS A 1 256 ? 9.275 6.490 -15.046 1.00 92.62 256 LYS A O 1
ATOM 1981 N N . GLY A 1 257 ? 7.096 5.961 -15.179 1.00 90.12 257 GLY A N 1
ATOM 1982 C CA . GLY A 1 257 ? 7.038 5.889 -16.641 1.00 90.12 257 GLY A CA 1
ATOM 1983 C C . GLY A 1 257 ? 7.378 7.226 -17.303 1.00 90.12 257 GLY A C 1
ATOM 1984 O O . GLY A 1 257 ? 8.231 7.294 -18.188 1.00 90.12 257 GLY A O 1
ATOM 1985 N N . LEU A 1 258 ? 6.782 8.322 -16.826 1.00 89.56 258 LEU A N 1
ATOM 1986 C CA . LEU A 1 258 ? 7.089 9.668 -17.323 1.00 89.56 258 LEU A CA 1
ATOM 1987 C C . LEU A 1 258 ? 8.531 10.094 -16.997 1.00 89.56 258 LEU A C 1
ATOM 1989 O O . LEU A 1 258 ? 9.200 10.713 -17.828 1.00 89.56 258 LEU A O 1
ATOM 1993 N N . ASP A 1 259 ? 9.029 9.759 -15.806 1.00 88.00 259 ASP A N 1
ATOM 1994 C CA . ASP A 1 259 ? 10.416 10.008 -15.400 1.00 88.00 259 ASP A CA 1
ATOM 1995 C C . ASP A 1 259 ? 11.406 9.273 -16.306 1.00 88.00 259 ASP A C 1
ATOM 1997 O O . ASP A 1 259 ? 12.373 9.884 -16.765 1.00 88.00 259 ASP A O 1
ATOM 2001 N N . ALA A 1 260 ? 11.136 8.004 -16.622 1.00 89.81 260 ALA A N 1
ATOM 2002 C CA . ALA A 1 260 ? 11.939 7.195 -17.533 1.00 89.81 260 ALA A CA 1
ATOM 2003 C C . ALA A 1 260 ? 12.027 7.838 -18.922 1.00 89.81 260 ALA A C 1
ATOM 2005 O O . ALA A 1 260 ? 13.124 8.028 -19.451 1.00 89.81 260 ALA A O 1
ATOM 2006 N N . VAL A 1 261 ? 10.889 8.255 -19.490 1.00 85.56 261 VAL A N 1
ATOM 2007 C CA . VAL A 1 261 ? 10.854 8.945 -20.791 1.00 85.56 261 VAL A CA 1
ATOM 2008 C C . VAL A 1 261 ? 11.706 10.211 -20.771 1.00 85.56 261 VAL A C 1
ATOM 2010 O O . VAL A 1 261 ? 12.544 10.414 -21.654 1.00 85.56 261 VAL A O 1
ATOM 2013 N N . ARG A 1 262 ? 11.546 11.052 -19.742 1.00 86.56 262 ARG A N 1
ATOM 2014 C CA . ARG A 1 262 ? 12.329 12.289 -19.596 1.00 86.56 262 ARG A CA 1
ATOM 2015 C C . ARG A 1 262 ? 13.820 12.009 -19.438 1.00 86.56 262 ARG A C 1
ATOM 2017 O O . ARG A 1 262 ? 14.634 12.681 -20.074 1.00 86.56 262 ARG A O 1
ATOM 2024 N N . LEU A 1 263 ? 14.178 11.029 -18.613 1.00 87.25 263 LEU A N 1
ATOM 2025 C CA . LEU A 1 263 ? 15.560 10.655 -18.342 1.00 87.25 263 LEU A CA 1
ATOM 2026 C C . LEU A 1 263 ? 16.258 10.155 -19.610 1.00 87.25 263 LEU A C 1
ATOM 2028 O O . LEU A 1 263 ? 17.338 10.648 -19.941 1.00 87.25 263 LEU A O 1
ATOM 2032 N N . LEU A 1 264 ? 15.643 9.223 -20.339 1.00 84.06 264 LEU A N 1
ATOM 2033 C CA . LEU A 1 264 ? 16.240 8.666 -21.551 1.00 84.06 264 LEU A CA 1
ATOM 2034 C C . LEU A 1 264 ? 16.330 9.714 -22.667 1.00 84.06 264 LEU A C 1
ATOM 2036 O O . LEU A 1 264 ? 17.374 9.823 -23.306 1.00 84.06 264 LEU A O 1
ATOM 2040 N N . ASN A 1 265 ? 15.312 10.563 -22.848 1.00 81.88 265 ASN A N 1
ATOM 2041 C CA . ASN A 1 265 ? 15.370 11.646 -23.837 1.00 81.88 265 ASN A CA 1
ATOM 2042 C C . ASN A 1 265 ? 16.457 12.678 -23.504 1.00 81.88 265 ASN A C 1
ATOM 2044 O O . ASN A 1 265 ? 17.201 13.095 -24.391 1.00 81.88 265 ASN A O 1
ATOM 2048 N N . LYS A 1 266 ? 16.614 13.048 -22.225 1.00 83.00 266 LYS A N 1
ATOM 2049 C CA . LYS A 1 266 ? 17.707 13.926 -21.783 1.00 83.00 266 LYS A CA 1
ATOM 2050 C C . LYS A 1 266 ? 19.073 13.322 -22.119 1.00 83.00 266 LYS A C 1
ATOM 2052 O O . LYS A 1 266 ? 19.947 14.032 -22.607 1.00 83.00 266 LYS A O 1
ATOM 2057 N N . GLN A 1 267 ? 19.250 12.020 -21.897 1.00 82.50 267 GLN A N 1
ATOM 2058 C CA . GLN A 1 267 ? 20.492 11.324 -22.234 1.00 82.50 267 GLN A CA 1
ATOM 2059 C C . GLN A 1 267 ? 20.738 11.261 -23.753 1.00 82.50 267 GLN A C 1
ATOM 2061 O O . GLN A 1 267 ? 21.864 11.524 -24.167 1.00 82.50 267 GLN A O 1
ATOM 2066 N N . LYS A 1 268 ? 19.699 11.030 -24.579 1.00 75.12 268 LYS A N 1
ATOM 2067 C CA . LYS A 1 268 ? 19.777 11.091 -26.059 1.00 75.12 268 LYS A CA 1
ATOM 2068 C C . LYS A 1 268 ? 20.221 12.473 -26.566 1.00 75.12 268 LYS A C 1
ATOM 2070 O O . LYS A 1 268 ? 20.983 12.576 -27.520 1.00 75.12 268 LYS A O 1
ATOM 2075 N N . VAL A 1 269 ? 19.752 13.556 -25.943 1.00 70.38 269 VAL A N 1
ATOM 2076 C CA . VAL A 1 269 ? 20.146 14.922 -26.337 1.00 70.38 269 VAL A CA 1
ATOM 2077 C C . VAL A 1 269 ? 21.590 15.221 -25.933 1.00 70.38 269 VAL A C 1
ATOM 2079 O O . VAL A 1 269 ? 22.352 15.752 -26.740 1.00 70.38 269 VAL A O 1
ATOM 2082 N N . LEU A 1 270 ? 21.987 14.870 -24.707 1.00 67.19 270 LEU A N 1
ATOM 2083 C CA . LEU A 1 270 ? 23.356 15.088 -24.221 1.00 67.19 270 LEU A CA 1
ATOM 2084 C C . LEU A 1 270 ? 24.389 14.272 -25.009 1.00 67.19 270 LEU A C 1
ATOM 2086 O O . LEU A 1 270 ? 25.495 14.754 -25.257 1.00 67.19 270 LEU A O 1
ATOM 2090 N N . SER A 1 271 ? 24.025 13.066 -25.448 1.00 64.06 271 SER A N 1
ATOM 2091 C CA . SER A 1 271 ? 24.880 12.267 -26.322 1.00 64.06 271 SER A CA 1
ATOM 2092 C C . SER A 1 271 ? 25.034 12.852 -27.721 1.00 64.06 271 SER A C 1
ATOM 2094 O O . SER A 1 271 ? 26.114 12.772 -28.295 1.00 64.06 271 SER A O 1
ATOM 2096 N N . ALA A 1 272 ? 23.995 13.494 -28.257 1.00 59.97 272 ALA A N 1
ATOM 2097 C CA . ALA A 1 272 ? 24.086 14.187 -29.537 1.00 59.97 272 ALA A CA 1
ATOM 2098 C C . ALA A 1 272 ? 24.962 15.457 -29.462 1.00 59.97 272 ALA A C 1
ATOM 2100 O O . ALA A 1 272 ? 25.625 15.791 -30.436 1.00 59.97 272 ALA A O 1
ATOM 2101 N N . HIS A 1 273 ? 25.015 16.134 -28.307 1.00 51.44 273 HIS A N 1
ATOM 2102 C CA . HIS A 1 273 ? 25.804 17.363 -28.100 1.00 51.44 273 HIS A CA 1
ATOM 2103 C C . HIS A 1 273 ? 27.301 17.131 -27.841 1.00 51.44 273 HIS A C 1
ATOM 2105 O O . HIS A 1 273 ? 28.081 18.081 -27.879 1.00 51.44 273 HIS A O 1
ATOM 2111 N N . THR A 1 274 ? 27.734 15.894 -27.579 1.00 49.38 274 THR A N 1
ATOM 2112 C CA . THR A 1 274 ? 29.172 15.565 -27.488 1.00 49.38 274 THR A CA 1
ATOM 2113 C C . THR A 1 274 ? 29.845 15.482 -28.864 1.00 49.38 274 THR A C 1
ATOM 2115 O O . THR A 1 274 ? 31.069 15.440 -28.947 1.00 49.38 274 THR A O 1
ATOM 2118 N N . VAL A 1 275 ? 29.059 15.565 -29.941 1.00 50.75 275 VAL A N 1
ATOM 2119 C CA . VAL A 1 275 ? 29.508 15.931 -31.285 1.00 50.75 275 VAL A CA 1
ATOM 2120 C C . VAL A 1 275 ? 29.070 17.382 -31.495 1.00 50.75 275 VAL A C 1
ATOM 2122 O O . VAL A 1 275 ? 27.880 17.656 -31.599 1.00 50.75 275 VAL A O 1
ATOM 2125 N N . TRP A 1 276 ? 30.001 18.337 -31.493 1.00 39.19 276 TRP A N 1
ATOM 2126 C CA . TRP A 1 276 ? 29.687 19.747 -31.761 1.00 39.19 276 TRP A CA 1
ATOM 2127 C C . TRP A 1 276 ? 29.036 19.882 -33.149 1.00 39.19 276 TRP A C 1
ATOM 2129 O O . TRP A 1 276 ? 29.726 19.875 -34.167 1.00 39.19 276 TRP A O 1
ATOM 2139 N N . VAL A 1 277 ? 27.710 20.018 -33.199 1.00 44.81 277 VAL A N 1
ATOM 2140 C CA . VAL A 1 277 ? 26.967 20.419 -34.400 1.00 44.81 277 VAL A CA 1
ATOM 2141 C C . VAL A 1 277 ? 26.064 21.596 -34.015 1.00 44.81 277 VAL A C 1
ATOM 2143 O O . VAL A 1 277 ? 25.326 21.489 -33.034 1.00 44.81 277 VAL A O 1
ATOM 2146 N N . PRO A 1 278 ? 26.112 22.739 -34.725 1.00 43.66 278 PRO A N 1
ATOM 2147 C CA . PRO A 1 278 ? 25.294 23.907 -34.406 1.00 43.66 278 PRO A CA 1
ATOM 2148 C C . PRO A 1 278 ? 23.791 23.585 -34.383 1.00 43.66 278 PRO A C 1
ATOM 2150 O O . PRO A 1 278 ? 23.259 22.964 -35.303 1.00 43.66 278 PRO A O 1
ATOM 2153 N N . LEU A 1 279 ? 23.105 24.085 -33.350 1.00 45.09 279 LEU A N 1
ATOM 2154 C CA . LEU A 1 279 ? 21.705 23.838 -32.953 1.00 45.09 279 LEU A CA 1
ATOM 2155 C C . LEU A 1 279 ? 20.601 24.149 -33.994 1.00 45.09 279 LEU A C 1
ATOM 2157 O O . LEU A 1 279 ? 19.422 24.068 -33.663 1.00 45.09 279 LEU A O 1
ATOM 2161 N N . LEU A 1 280 ? 20.930 24.502 -35.239 1.00 38.62 280 LEU A N 1
ATOM 2162 C CA . LEU A 1 280 ? 19.958 24.987 -36.232 1.00 38.62 280 LEU A CA 1
ATOM 2163 C C . LEU A 1 280 ? 19.764 24.081 -37.459 1.00 38.62 280 LEU A C 1
ATOM 2165 O O . LEU A 1 280 ? 18.988 24.434 -38.343 1.00 38.62 280 LEU A O 1
ATOM 2169 N N . GLN A 1 281 ? 20.400 22.904 -37.521 1.00 41.00 281 GLN A N 1
ATOM 2170 C CA . GLN A 1 281 ? 20.218 21.945 -38.630 1.00 41.00 281 GLN A CA 1
ATOM 2171 C C . GLN A 1 281 ? 20.211 20.473 -38.182 1.00 41.00 281 GLN A C 1
ATOM 2173 O O . GLN A 1 281 ? 20.777 19.599 -38.836 1.00 41.00 281 GLN A O 1
ATOM 2178 N N . MET A 1 282 ? 19.564 20.160 -37.062 1.00 35.41 282 MET A N 1
ATOM 2179 C CA . MET A 1 282 ? 19.466 18.775 -36.599 1.00 35.41 282 MET A CA 1
ATOM 2180 C C . MET A 1 282 ? 18.340 18.012 -37.314 1.00 35.41 282 MET A C 1
ATOM 2182 O O . MET A 1 282 ? 17.254 17.820 -36.780 1.00 35.41 282 MET A O 1
ATOM 2186 N N . ASN A 1 283 ? 18.639 17.529 -38.522 1.00 43.19 283 ASN A N 1
ATOM 2187 C CA . ASN A 1 283 ? 17.969 16.374 -39.119 1.00 43.19 283 ASN A CA 1
ATOM 2188 C C . ASN A 1 283 ? 18.651 15.110 -38.553 1.00 43.19 283 ASN A C 1
ATOM 2190 O O . ASN A 1 283 ? 19.516 14.513 -39.190 1.00 43.19 283 ASN A O 1
ATOM 2194 N N . VAL A 1 284 ? 18.359 14.753 -37.295 1.00 41.25 284 VAL A N 1
ATOM 2195 C CA . VAL A 1 284 ? 18.959 13.573 -36.640 1.00 41.25 284 VAL A CA 1
ATOM 2196 C C . VAL A 1 284 ? 18.201 12.329 -37.092 1.00 41.25 284 VAL A C 1
ATOM 2198 O O . VAL A 1 284 ? 17.274 11.871 -36.435 1.00 41.25 284 VAL A O 1
ATOM 2201 N N . THR A 1 285 ? 18.573 11.785 -38.246 1.00 42.75 285 THR A N 1
ATOM 2202 C CA . THR A 1 285 ? 17.992 10.542 -38.784 1.00 42.75 285 THR A CA 1
ATOM 2203 C C . THR A 1 285 ? 18.648 9.275 -38.228 1.00 42.75 285 THR A C 1
ATOM 2205 O O . THR A 1 285 ? 18.286 8.175 -38.627 1.00 42.75 285 THR A O 1
ATOM 2208 N N . SER A 1 286 ? 19.604 9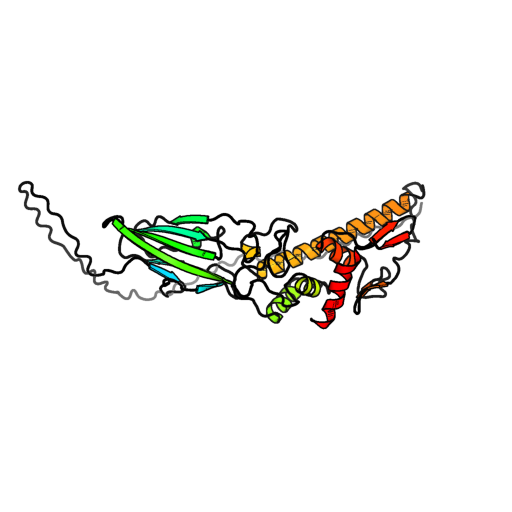.397 -37.306 1.00 46.44 286 SER A N 1
ATOM 2209 C CA . SER A 1 286 ? 20.357 8.265 -36.757 1.00 46.44 286 SER A CA 1
ATOM 2210 C C . SER A 1 286 ? 20.417 8.327 -35.233 1.00 46.44 286 SER A C 1
ATOM 2212 O O . SER A 1 286 ? 21.468 8.569 -34.641 1.00 46.44 286 SER A O 1
ATOM 2214 N N . TYR A 1 287 ? 19.274 8.108 -34.584 1.00 50.41 287 TYR A N 1
ATOM 2215 C CA . TYR A 1 287 ? 19.290 7.607 -33.212 1.00 50.41 287 TYR A CA 1
ATOM 2216 C C . TYR A 1 287 ? 19.897 6.201 -33.251 1.00 50.41 287 TYR A C 1
ATOM 2218 O O . TYR A 1 287 ? 19.419 5.358 -34.011 1.00 50.41 287 TYR A O 1
ATOM 2226 N N . SER A 1 288 ? 20.950 5.930 -32.471 1.00 54.19 288 SER A N 1
ATOM 2227 C CA . SER A 1 288 ? 21.347 4.538 -32.262 1.00 54.19 288 SER A CA 1
ATOM 2228 C C . SER A 1 288 ? 20.194 3.841 -31.544 1.00 54.19 288 SER A C 1
ATOM 2230 O O . SER A 1 288 ? 19.777 4.257 -30.459 1.00 54.19 288 SER A O 1
ATOM 2232 N N . LEU A 1 289 ? 19.624 2.829 -32.199 1.00 61.81 289 LEU A N 1
ATOM 2233 C CA . LEU A 1 289 ? 18.595 1.995 -31.597 1.00 61.81 289 LEU A CA 1
ATOM 2234 C C . LEU A 1 289 ? 19.178 1.380 -30.322 1.00 61.81 289 LEU A C 1
ATOM 2236 O O . LEU A 1 289 ? 20.312 0.889 -30.327 1.00 61.81 289 LEU A O 1
ATOM 2240 N N . LEU A 1 290 ? 18.425 1.427 -29.222 1.00 63.09 290 LEU A N 1
ATOM 2241 C CA . LEU A 1 290 ? 18.785 0.633 -28.052 1.00 63.09 290 LEU A CA 1
ATOM 2242 C C . LEU A 1 290 ? 18.800 -0.846 -28.466 1.00 63.09 290 LEU A C 1
ATOM 2244 O O . LEU A 1 290 ? 17.893 -1.277 -29.184 1.00 63.09 290 LEU A O 1
ATOM 2248 N N . PRO A 1 291 ? 19.808 -1.624 -28.039 1.00 62.00 291 PRO A N 1
ATOM 2249 C CA . PRO A 1 291 ? 19.897 -3.027 -28.413 1.00 62.00 291 PRO A CA 1
ATOM 2250 C C . PRO A 1 291 ? 18.669 -3.774 -27.901 1.00 62.00 291 PRO A C 1
ATOM 2252 O O . PRO A 1 291 ? 18.186 -3.481 -26.814 1.00 62.00 291 PRO A O 1
ATOM 2255 N N . THR A 1 292 ? 18.179 -4.759 -28.646 1.00 75.75 292 THR A N 1
ATOM 2256 C CA . THR A 1 292 ? 17.168 -5.680 -28.118 1.00 75.75 292 THR A CA 1
ATOM 2257 C C . THR A 1 292 ? 17.807 -6.567 -27.052 1.00 75.75 292 THR A C 1
ATOM 2259 O O . THR A 1 292 ? 18.900 -7.098 -27.269 1.00 75.75 292 THR A O 1
ATOM 2262 N N . LYS A 1 293 ? 17.162 -6.730 -25.891 1.00 79.12 293 LYS A N 1
ATOM 2263 C CA . LYS A 1 293 ? 17.686 -7.588 -24.820 1.00 79.12 293 LYS A CA 1
ATOM 2264 C C . LYS A 1 293 ? 16.594 -8.376 -24.121 1.00 79.12 293 LYS A C 1
ATOM 2266 O O . LYS A 1 293 ? 15.683 -7.800 -23.526 1.00 79.12 293 LYS A O 1
ATOM 2271 N N . GLN A 1 294 ? 16.804 -9.688 -24.072 1.00 82.62 294 GLN A N 1
ATOM 2272 C CA . GLN A 1 294 ? 16.077 -10.568 -23.177 1.00 82.62 294 GLN A CA 1
ATOM 2273 C C . GLN A 1 294 ? 16.559 -10.375 -21.732 1.00 82.62 294 GLN A C 1
ATOM 2275 O O . GLN A 1 294 ? 17.757 -10.439 -21.441 1.00 82.62 294 GLN A O 1
ATOM 2280 N N . VAL A 1 295 ? 15.619 -10.115 -20.831 1.00 81.62 295 VAL A N 1
ATOM 2281 C CA . VAL A 1 295 ? 15.844 -9.917 -19.400 1.00 81.62 295 VAL A CA 1
ATOM 2282 C C . VAL A 1 295 ? 14.936 -10.884 -18.652 1.00 81.62 295 VAL A C 1
ATOM 2284 O O . VAL A 1 295 ? 13.712 -10.825 -18.772 1.00 81.62 295 VAL A O 1
ATOM 2287 N N . GLY A 1 296 ? 15.543 -11.791 -17.891 1.00 80.75 296 GLY A N 1
ATOM 2288 C CA . GLY A 1 296 ? 1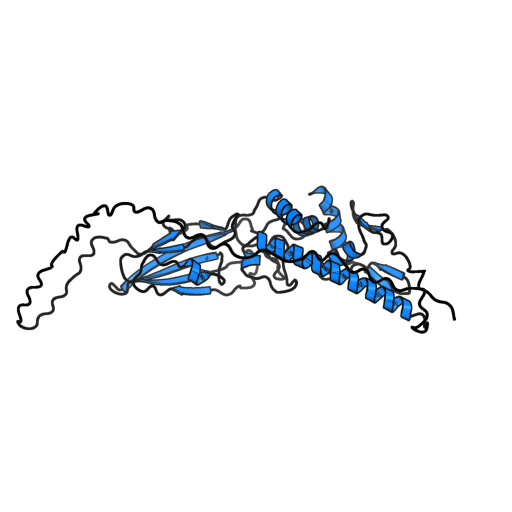4.817 -12.913 -17.306 1.00 80.75 296 GLY A CA 1
ATOM 2289 C C . GLY A 1 296 ? 14.189 -13.823 -18.369 1.00 80.75 296 GLY A C 1
ATOM 2290 O O . GLY A 1 296 ? 14.632 -13.888 -19.519 1.00 80.75 296 GLY A O 1
ATOM 2291 N N . LEU A 1 297 ? 13.140 -14.541 -17.975 1.00 81.25 297 LEU A N 1
ATOM 2292 C CA . LEU A 1 297 ? 12.469 -15.530 -18.819 1.00 81.25 297 LEU A CA 1
ATOM 2293 C C . LEU A 1 297 ? 11.417 -14.920 -19.754 1.00 81.25 297 LEU A C 1
ATOM 2295 O O . LEU A 1 297 ? 11.149 -15.492 -20.808 1.00 81.25 297 LEU A O 1
ATOM 2299 N N . TYR A 1 298 ? 10.834 -13.772 -19.391 1.00 83.00 298 TYR A N 1
ATOM 2300 C CA . TYR A 1 298 ? 9.594 -13.284 -20.017 1.00 83.00 298 TYR A CA 1
ATOM 2301 C C . TYR A 1 298 ? 9.656 -11.865 -20.592 1.00 83.00 298 TYR A C 1
ATOM 2303 O O . TYR A 1 298 ? 8.681 -11.421 -21.204 1.00 83.00 298 TYR A O 1
ATOM 2311 N N . CYS A 1 299 ? 10.767 -11.143 -20.428 1.00 87.56 299 CYS A N 1
ATOM 2312 C CA . CYS A 1 299 ? 10.916 -9.814 -21.015 1.00 87.56 299 CYS A CA 1
ATOM 2313 C C . CYS A 1 299 ? 11.941 -9.801 -22.133 1.00 87.56 299 CYS A C 1
ATOM 2315 O O . CYS A 1 299 ? 13.057 -10.285 -21.970 1.00 87.56 299 CYS A O 1
ATOM 2317 N N . ASN A 1 300 ? 11.585 -9.166 -23.239 1.00 87.69 300 ASN A N 1
ATOM 2318 C CA . ASN A 1 300 ? 12.480 -8.788 -24.307 1.00 87.69 300 ASN A CA 1
ATOM 2319 C C . ASN A 1 300 ? 12.249 -7.309 -24.621 1.00 87.69 300 ASN A C 1
ATOM 2321 O O . ASN A 1 300 ? 11.218 -6.965 -25.188 1.00 87.69 300 ASN A O 1
ATOM 2325 N N . PHE A 1 301 ? 13.180 -6.446 -24.217 1.00 86.06 301 PHE A N 1
ATOM 2326 C CA . PHE A 1 301 ? 13.038 -4.999 -24.372 1.00 86.06 301 PHE A CA 1
ATOM 2327 C C . PHE A 1 301 ? 13.624 -4.519 -25.701 1.00 86.06 301 PHE A C 1
ATOM 2329 O O . PHE A 1 301 ? 14.744 -4.910 -26.041 1.00 86.06 301 PHE A O 1
ATOM 2336 N N . SER A 1 302 ? 12.914 -3.643 -26.423 1.00 80.88 302 SER A N 1
ATOM 2337 C CA . SER A 1 302 ? 13.409 -2.996 -27.651 1.00 80.88 302 SER A CA 1
ATOM 2338 C C . SER A 1 302 ? 12.926 -1.538 -27.810 1.00 80.88 302 SER A C 1
ATOM 2340 O O . SER A 1 302 ? 11.979 -1.111 -27.154 1.00 80.88 302 SER A O 1
ATOM 2342 N N . ASP A 1 303 ? 13.618 -0.728 -28.630 1.00 73.25 303 ASP A N 1
ATOM 2343 C CA . ASP A 1 303 ? 13.247 0.686 -28.930 1.00 73.25 303 ASP A CA 1
ATOM 2344 C C . ASP A 1 303 ? 12.614 0.826 -30.322 1.00 73.25 303 ASP A C 1
ATOM 2346 O O . ASP A 1 303 ? 12.022 1.846 -30.650 1.00 73.25 303 ASP A O 1
ATOM 2350 N N . ASP A 1 304 ? 12.717 -0.217 -31.146 1.00 70.75 304 ASP A N 1
ATOM 2351 C CA . ASP A 1 304 ? 12.180 -0.279 -32.509 1.00 70.75 304 ASP A CA 1
ATOM 2352 C C . ASP A 1 304 ? 10.713 -0.745 -32.563 1.00 70.75 304 ASP A C 1
ATOM 2354 O O . ASP A 1 304 ? 10.144 -0.883 -33.644 1.00 70.75 304 ASP A O 1
ATOM 2358 N N . GLY A 1 305 ? 10.104 -1.024 -31.405 1.00 66.19 305 GLY A N 1
ATOM 2359 C CA . GLY A 1 305 ? 8.749 -1.568 -31.307 1.00 66.19 305 GLY A CA 1
ATOM 2360 C C . GLY A 1 305 ? 8.603 -2.996 -31.842 1.00 66.19 305 GLY A C 1
ATOM 2361 O O . GLY A 1 305 ? 7.478 -3.475 -31.972 1.00 66.19 305 GLY A O 1
ATOM 2362 N N . SER A 1 306 ? 9.708 -3.699 -32.130 1.00 69.12 306 SER A N 1
ATOM 2363 C CA . SER A 1 306 ? 9.686 -5.125 -32.498 1.00 69.12 306 SER A CA 1
ATOM 2364 C C . SER A 1 306 ? 9.197 -6.025 -31.360 1.00 69.12 306 SER A C 1
ATOM 2366 O O . SER A 1 306 ? 8.810 -7.173 -31.583 1.00 69.12 306 SER A O 1
ATOM 2368 N N . THR A 1 307 ? 9.172 -5.495 -30.138 1.00 70.69 307 THR A N 1
ATOM 2369 C CA . THR A 1 307 ? 8.656 -6.149 -28.940 1.00 70.69 307 THR A CA 1
ATOM 2370 C C . THR A 1 307 ? 7.535 -5.316 -28.317 1.00 70.69 307 THR A C 1
ATOM 2372 O O . THR A 1 307 ? 7.401 -4.121 -28.572 1.00 70.69 307 THR A O 1
ATOM 2375 N N . ARG A 1 308 ? 6.708 -5.945 -27.472 1.00 67.56 308 ARG A N 1
ATOM 2376 C CA . ARG A 1 308 ? 5.673 -5.232 -26.699 1.00 67.56 308 ARG A CA 1
ATOM 2377 C C . ARG A 1 308 ? 6.239 -4.440 -25.513 1.00 67.56 308 ARG A C 1
ATOM 2379 O O . ARG A 1 308 ? 5.479 -3.725 -24.871 1.00 67.56 308 ARG A O 1
ATOM 2386 N N . GLN A 1 309 ? 7.518 -4.620 -25.187 1.00 80.88 309 GLN A N 1
ATOM 2387 C CA . GLN A 1 309 ? 8.142 -4.116 -23.968 1.00 80.88 309 GLN A CA 1
ATOM 2388 C C . GLN A 1 309 ? 9.197 -3.087 -24.361 1.00 80.88 309 GLN A C 1
ATOM 2390 O O . GLN A 1 309 ? 10.217 -3.412 -24.965 1.00 80.88 309 GLN A O 1
ATOM 2395 N N . PHE A 1 310 ? 8.950 -1.825 -24.032 1.00 84.44 310 PHE A N 1
ATOM 2396 C CA . PHE A 1 310 ? 9.853 -0.751 -24.429 1.00 84.44 310 PHE A CA 1
ATOM 2397 C C . PHE A 1 310 ? 10.963 -0.571 -23.400 1.00 84.44 310 PHE A C 1
ATOM 2399 O O . PHE A 1 310 ? 10.780 -0.820 -22.210 1.00 84.44 310 PHE A O 1
ATOM 2406 N N . TRP A 1 311 ? 12.113 -0.049 -23.820 1.00 84.44 311 TRP A N 1
ATOM 2407 C CA . TRP A 1 311 ? 13.190 0.310 -22.887 1.00 84.44 311 TRP A CA 1
ATOM 2408 C C . TRP A 1 311 ? 12.766 1.305 -21.801 1.00 84.44 311 TRP A C 1
ATOM 2410 O O . TRP A 1 311 ? 13.295 1.273 -20.689 1.00 84.44 311 TRP A O 1
ATOM 2420 N N . TYR A 1 312 ? 11.775 2.145 -22.103 1.00 87.12 312 TYR A N 1
ATOM 2421 C CA . TYR A 1 312 ? 11.129 3.016 -21.126 1.00 87.12 312 TYR A CA 1
ATOM 2422 C C . TYR A 1 312 ? 10.475 2.228 -19.980 1.00 87.12 312 TYR A C 1
ATOM 2424 O O . TYR A 1 312 ? 10.538 2.682 -18.841 1.00 87.12 312 TYR A O 1
ATOM 2432 N N . ASP A 1 313 ? 9.928 1.037 -20.244 1.00 91.19 313 ASP A N 1
ATOM 2433 C CA . ASP A 1 313 ? 9.320 0.178 -19.222 1.00 91.19 313 ASP A CA 1
ATOM 2434 C C . ASP A 1 313 ? 10.390 -0.367 -18.272 1.00 91.19 313 ASP A C 1
ATOM 2436 O O . ASP A 1 313 ? 10.235 -0.297 -17.055 1.00 91.19 313 ASP A O 1
ATOM 2440 N N . ALA A 1 314 ? 11.512 -0.857 -18.811 1.00 91.56 314 ALA A N 1
ATOM 2441 C CA . ALA A 1 314 ? 12.622 -1.364 -18.001 1.00 91.56 314 ALA A CA 1
ATOM 2442 C C . ALA A 1 314 ? 13.200 -0.277 -17.078 1.00 91.56 314 ALA A C 1
ATOM 2444 O O . ALA A 1 314 ? 13.456 -0.519 -15.896 1.00 91.56 314 ALA A O 1
ATOM 2445 N N . GLU A 1 315 ? 13.364 0.938 -17.606 1.00 92.94 315 GLU A N 1
ATOM 2446 C CA . GLU A 1 315 ? 13.827 2.088 -16.829 1.00 92.94 315 GLU A CA 1
ATOM 2447 C C . GLU A 1 315 ? 12.777 2.522 -15.791 1.00 92.94 315 GLU A C 1
ATOM 2449 O O . GLU A 1 315 ? 13.134 2.788 -14.646 1.00 92.94 315 GLU A O 1
ATOM 2454 N N . ALA A 1 316 ? 11.483 2.518 -16.129 1.00 93.88 316 ALA A N 1
ATOM 2455 C CA . ALA A 1 316 ? 10.402 2.846 -15.196 1.00 93.88 316 ALA A CA 1
ATOM 2456 C C . ALA A 1 316 ? 10.322 1.855 -14.026 1.00 93.88 316 ALA A C 1
ATOM 2458 O O . ALA A 1 316 ? 10.231 2.271 -12.868 1.00 93.88 316 ALA A O 1
ATOM 2459 N N . ILE A 1 317 ? 10.419 0.553 -14.317 1.00 95.06 317 ILE A N 1
ATOM 2460 C CA . ILE A 1 317 ? 10.497 -0.516 -13.315 1.00 95.06 317 ILE A CA 1
ATOM 2461 C C . ILE A 1 317 ? 11.687 -0.267 -12.384 1.00 95.06 317 ILE A C 1
ATOM 2463 O O . ILE A 1 317 ? 11.572 -0.387 -11.166 1.00 95.06 317 ILE A O 1
ATOM 2467 N N . LYS A 1 318 ? 12.841 0.127 -12.927 1.00 94.62 318 LYS A N 1
ATOM 2468 C CA . LYS A 1 318 ? 14.024 0.356 -1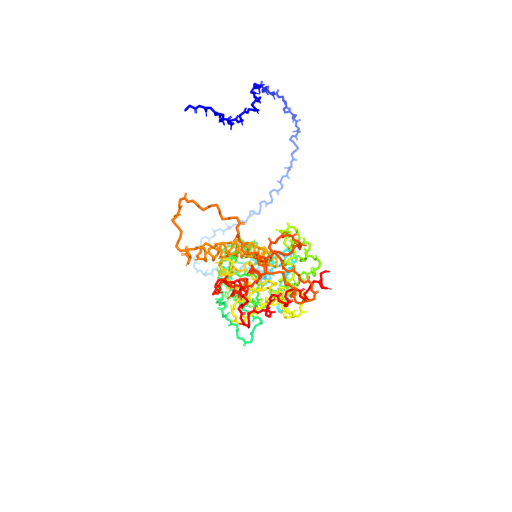2.099 1.00 94.62 318 LYS A CA 1
ATOM 2469 C C . LYS A 1 318 ? 13.956 1.641 -11.270 1.00 94.62 318 LYS A C 1
ATOM 2471 O O . LYS A 1 318 ? 14.401 1.637 -10.119 1.00 94.62 318 LYS A O 1
ATOM 2476 N N . LEU A 1 319 ? 13.373 2.703 -11.819 1.00 94.00 319 LEU A N 1
ATOM 2477 C CA . LEU A 1 319 ? 13.129 3.961 -11.113 1.00 94.00 319 LEU A CA 1
ATOM 2478 C C . LEU A 1 319 ? 12.124 3.798 -9.970 1.00 94.00 319 LEU A C 1
ATOM 2480 O O . LEU A 1 319 ? 12.212 4.533 -8.986 1.00 94.00 319 LEU A O 1
ATOM 2484 N N . TYR A 1 320 ? 11.199 2.839 -10.076 1.00 93.75 320 TYR A N 1
ATOM 2485 C CA . TYR A 1 320 ? 10.322 2.450 -8.972 1.00 93.75 320 TYR A CA 1
ATOM 2486 C C . TYR A 1 320 ? 11.134 1.953 -7.767 1.00 93.75 320 TYR A C 1
ATOM 2488 O O . TYR A 1 320 ? 10.969 2.460 -6.665 1.00 93.75 320 TYR A O 1
ATOM 2496 N N . ASN A 1 321 ? 12.117 1.081 -8.006 1.00 92.75 321 ASN A N 1
ATOM 2497 C CA . ASN A 1 321 ? 13.070 0.591 -7.000 1.00 92.75 321 ASN A CA 1
ATOM 2498 C C . ASN A 1 321 ? 14.215 1.591 -6.692 1.00 92.75 321 ASN A C 1
ATOM 2500 O O . ASN A 1 321 ? 15.264 1.207 -6.177 1.00 92.75 321 ASN A O 1
ATOM 2504 N N . GLY A 1 322 ? 14.084 2.869 -7.058 1.00 90.81 322 GLY A N 1
ATOM 2505 C CA . GLY A 1 322 ? 15.057 3.904 -6.691 1.00 90.81 322 GLY A CA 1
ATOM 2506 C C . GLY A 1 322 ? 16.410 3.839 -7.414 1.00 90.81 322 GLY A C 1
ATOM 2507 O O . GLY A 1 322 ? 17.417 4.272 -6.858 1.00 90.81 322 GLY A O 1
ATOM 2508 N N . GLY A 1 323 ? 16.474 3.317 -8.644 1.00 91.62 323 GLY A N 1
ATOM 2509 C CA . GLY A 1 323 ? 17.713 3.302 -9.432 1.00 91.62 323 GLY A CA 1
ATOM 2510 C C . GLY A 1 323 ? 17.515 3.606 -10.914 1.00 91.62 323 GLY A C 1
ATOM 2511 O O . GLY A 1 323 ? 16.416 3.909 -11.357 1.00 91.62 323 GLY A O 1
ATOM 2512 N N . GLN A 1 324 ? 18.597 3.485 -11.682 1.00 91.75 324 GLN A N 1
ATOM 2513 C CA . GLN A 1 324 ? 18.587 3.568 -13.146 1.00 91.75 324 GLN A CA 1
ATOM 2514 C C . GLN A 1 324 ? 18.996 2.221 -13.734 1.00 91.75 324 GLN A C 1
ATOM 2516 O O . GLN A 1 324 ? 19.827 1.520 -13.144 1.00 91.75 324 GLN A O 1
ATOM 2521 N N . TYR A 1 325 ? 18.406 1.838 -14.863 1.00 90.44 325 TYR A N 1
ATOM 2522 C CA . TYR A 1 325 ? 18.685 0.553 -15.502 1.00 90.44 325 TYR A CA 1
ATOM 2523 C C . TYR A 1 325 ? 19.745 0.697 -16.590 1.00 90.44 325 TYR A C 1
ATOM 2525 O O . TYR A 1 325 ? 20.716 -0.067 -16.637 1.00 90.44 325 TYR A O 1
ATOM 2533 N N . ILE A 1 326 ? 19.592 1.718 -17.430 1.00 87.81 326 ILE A N 1
ATOM 2534 C CA . ILE A 1 326 ? 20.481 1.992 -18.557 1.00 87.81 326 ILE A CA 1
ATOM 2535 C C . ILE A 1 326 ? 20.980 3.434 -18.536 1.00 87.81 326 ILE A C 1
ATOM 2537 O O . ILE A 1 326 ? 20.300 4.359 -18.091 1.00 87.81 326 ILE A O 1
ATOM 2541 N N . LYS A 1 327 ? 22.194 3.638 -19.048 1.00 88.12 327 LYS A N 1
ATOM 2542 C CA . LYS A 1 327 ? 22.751 4.977 -19.240 1.00 88.12 327 LYS A CA 1
ATOM 2543 C C . LYS A 1 327 ? 23.594 5.079 -20.501 1.00 88.12 327 LYS A C 1
ATOM 2545 O O . LYS A 1 327 ? 24.123 4.082 -20.990 1.00 88.12 327 LYS A O 1
ATOM 2550 N N . TRP A 1 328 ? 23.747 6.293 -21.010 1.00 81.25 328 TRP A N 1
ATOM 2551 C CA . TRP A 1 328 ? 24.645 6.575 -22.123 1.00 81.25 328 TRP A CA 1
ATOM 2552 C C . TRP A 1 328 ? 26.097 6.705 -21.638 1.00 81.25 328 TRP A C 1
ATOM 2554 O O . TRP A 1 328 ? 26.404 7.564 -20.811 1.00 81.25 328 TRP A O 1
ATOM 2564 N N . ILE A 1 329 ? 26.999 5.859 -22.145 1.00 79.50 329 ILE A N 1
ATOM 2565 C CA . ILE A 1 329 ? 28.432 5.840 -21.809 1.00 79.50 329 ILE A CA 1
ATOM 2566 C C . ILE A 1 329 ? 29.236 5.725 -23.102 1.00 79.50 329 ILE A C 1
ATOM 2568 O O . ILE A 1 329 ? 28.983 4.833 -23.903 1.00 79.50 329 ILE A O 1
ATOM 2572 N N . ASN A 1 330 ? 30.239 6.586 -23.292 1.00 79.06 330 ASN A N 1
ATOM 2573 C CA . ASN A 1 330 ? 31.207 6.480 -24.394 1.00 79.06 330 ASN A CA 1
ATOM 2574 C C . ASN A 1 330 ? 30.568 6.311 -25.789 1.00 79.06 330 ASN A C 1
ATOM 2576 O O . ASN A 1 330 ? 31.052 5.536 -26.607 1.00 79.06 330 ASN A O 1
ATOM 2580 N N . GLY A 1 331 ? 29.466 7.018 -26.060 1.00 72.50 331 GLY A N 1
ATOM 2581 C CA . GLY A 1 331 ? 28.803 6.969 -27.369 1.00 72.50 331 GLY A CA 1
ATOM 2582 C C . GLY A 1 331 ? 27.857 5.780 -27.577 1.00 72.50 331 GLY A C 1
ATOM 2583 O O . GLY A 1 331 ? 27.361 5.605 -28.686 1.00 72.50 331 GLY A O 1
ATOM 2584 N N . ALA A 1 332 ? 27.581 4.984 -26.541 1.00 77.69 332 ALA A N 1
ATOM 2585 C CA . ALA A 1 332 ? 26.648 3.867 -26.611 1.00 77.69 332 ALA A CA 1
ATOM 2586 C C . ALA A 1 332 ? 25.766 3.766 -25.360 1.00 77.69 332 ALA A C 1
ATOM 2588 O O . ALA A 1 332 ? 26.137 4.175 -24.258 1.00 77.69 332 ALA A O 1
ATOM 2589 N N . TRP A 1 333 ? 24.590 3.169 -25.521 1.00 80.50 333 TRP A N 1
ATOM 2590 C CA . TRP A 1 333 ? 23.775 2.745 -24.390 1.00 80.50 333 TRP A CA 1
ATOM 2591 C C . TRP A 1 333 ? 24.408 1.546 -23.696 1.00 80.50 333 TRP A C 1
ATOM 2593 O O . TRP A 1 333 ? 24.796 0.576 -24.345 1.00 80.50 333 TRP A O 1
ATOM 2603 N N . SER A 1 334 ? 24.489 1.603 -22.372 1.00 83.25 334 SER A N 1
ATOM 2604 C CA . SER A 1 334 ? 25.065 0.541 -21.558 1.00 83.25 334 SER A CA 1
ATOM 2605 C C . SER A 1 334 ? 24.222 0.282 -20.313 1.00 83.25 334 SER A C 1
ATOM 2607 O O . SER A 1 334 ? 23.654 1.202 -19.719 1.00 83.25 334 SER A O 1
ATOM 2609 N N . PHE A 1 335 ? 24.155 -0.986 -19.909 1.00 85.38 335 PHE A N 1
ATOM 2610 C CA . PHE A 1 335 ? 23.543 -1.394 -18.647 1.00 85.38 335 PHE A CA 1
ATOM 2611 C C . PHE A 1 335 ? 24.394 -0.919 -17.487 1.00 85.38 335 PHE A C 1
ATOM 2613 O O . PHE A 1 335 ? 25.621 -1.017 -17.531 1.00 85.38 335 PHE A O 1
ATOM 2620 N N . ILE A 1 336 ? 23.752 -0.461 -16.419 1.00 87.00 336 ILE A N 1
ATOM 2621 C CA . ILE A 1 336 ? 24.478 -0.149 -15.194 1.00 87.00 336 ILE A CA 1
ATOM 2622 C C . ILE A 1 336 ? 24.785 -1.472 -14.473 1.00 87.00 336 ILE A C 1
ATOM 2624 O O . ILE A 1 336 ? 23.852 -2.180 -14.080 1.00 87.00 336 ILE A O 1
ATOM 2628 N N . PRO A 1 337 ? 26.068 -1.844 -14.283 1.00 85.00 337 PRO A N 1
ATOM 2629 C CA . PRO A 1 337 ? 26.418 -3.090 -13.608 1.00 85.00 337 PRO A CA 1
ATOM 2630 C C . PRO A 1 337 ? 25.787 -3.176 -12.213 1.00 85.00 337 PRO A C 1
ATOM 2632 O O . PRO A 1 337 ? 25.750 -2.192 -11.477 1.00 85.00 337 PRO A O 1
ATOM 2635 N N . GLY A 1 338 ? 25.263 -4.354 -11.862 1.00 83.88 338 GLY A N 1
ATOM 2636 C CA . GLY A 1 338 ? 24.621 -4.606 -10.567 1.00 83.88 338 GLY A CA 1
ATOM 2637 C C . GLY A 1 338 ? 23.204 -4.039 -10.406 1.00 83.88 338 GLY A C 1
ATOM 2638 O O . GLY A 1 338 ? 22.573 -4.287 -9.384 1.00 83.88 338 GLY A O 1
ATOM 2639 N N . GLN A 1 339 ? 22.660 -3.321 -11.395 1.00 83.12 339 GLN A N 1
ATOM 2640 C CA . GLN A 1 339 ? 21.319 -2.727 -11.292 1.00 83.12 339 GLN A CA 1
ATOM 2641 C C . GLN A 1 339 ? 20.195 -3.601 -11.869 1.00 83.12 339 GLN A C 1
ATOM 2643 O O . GLN A 1 339 ? 19.023 -3.239 -11.743 1.00 83.12 339 GLN A O 1
ATOM 2648 N N . ASN A 1 340 ? 20.519 -4.767 -12.435 1.00 79.19 340 ASN A N 1
ATOM 2649 C CA . ASN A 1 340 ? 19.572 -5.553 -13.229 1.00 79.19 340 ASN A CA 1
ATOM 2650 C C . ASN A 1 340 ? 18.585 -6.391 -12.417 1.00 79.19 340 ASN A C 1
ATOM 2652 O O . ASN A 1 340 ? 17.483 -6.646 -12.896 1.00 79.19 340 ASN A O 1
ATOM 2656 N N . ASN A 1 341 ? 18.962 -6.771 -11.195 1.00 89.38 341 ASN A N 1
ATOM 2657 C CA . ASN A 1 341 ? 18.258 -7.801 -10.431 1.00 89.38 341 ASN A CA 1
ATOM 2658 C C . ASN A 1 341 ? 16.773 -7.477 -10.236 1.00 89.38 341 ASN A C 1
ATOM 2660 O O . ASN A 1 341 ? 15.936 -8.361 -10.333 1.00 89.38 341 ASN A O 1
ATOM 2664 N N . TYR A 1 342 ? 16.428 -6.209 -10.001 1.00 92.44 342 TYR A N 1
ATOM 2665 C CA . TYR A 1 342 ? 15.034 -5.831 -9.776 1.00 92.44 342 TYR A CA 1
ATOM 2666 C C . TYR A 1 342 ? 14.175 -5.937 -11.047 1.00 92.44 342 TYR A C 1
ATOM 2668 O O . TYR A 1 342 ? 13.099 -6.524 -11.007 1.00 92.44 342 TYR A O 1
ATOM 2676 N N . VAL A 1 343 ? 14.665 -5.433 -12.188 1.00 92.94 343 VAL A N 1
ATOM 2677 C CA . VAL A 1 343 ? 13.945 -5.529 -13.473 1.00 92.94 343 VAL A CA 1
ATOM 2678 C C . VAL A 1 343 ? 13.762 -6.992 -13.867 1.00 92.94 343 VAL A C 1
ATOM 2680 O O . VAL A 1 343 ? 12.675 -7.399 -14.261 1.00 92.94 343 VAL A O 1
ATOM 2683 N N . GLU A 1 344 ? 14.809 -7.796 -13.699 1.00 92.06 344 GLU A N 1
ATOM 2684 C CA . GLU A 1 344 ? 14.760 -9.234 -13.946 1.00 92.06 344 GLU A CA 1
ATOM 2685 C C . GLU A 1 344 ? 13.766 -9.953 -13.030 1.00 92.06 344 GLU A C 1
ATOM 2687 O O . GLU A 1 344 ? 12.963 -10.750 -13.511 1.00 92.06 344 GLU A O 1
ATOM 2692 N N . ASN A 1 345 ? 13.752 -9.629 -11.736 1.00 91.75 345 ASN A N 1
ATOM 2693 C CA . ASN A 1 345 ? 12.793 -10.200 -10.796 1.00 91.75 345 ASN A CA 1
ATOM 2694 C C . ASN A 1 345 ? 11.349 -9.884 -11.194 1.00 91.75 345 ASN A C 1
ATOM 2696 O O . ASN A 1 345 ? 10.529 -10.795 -11.200 1.00 91.75 345 ASN A O 1
ATOM 2700 N N . VAL A 1 346 ? 11.051 -8.632 -11.566 1.00 92.62 346 VAL A N 1
ATOM 2701 C CA . VAL A 1 346 ? 9.722 -8.221 -12.051 1.00 92.62 346 VAL A CA 1
ATOM 2702 C C . VAL A 1 346 ? 9.349 -8.997 -13.312 1.00 92.62 346 VAL A C 1
ATOM 2704 O O . VAL A 1 346 ? 8.275 -9.587 -13.371 1.00 92.62 346 VAL A O 1
ATOM 2707 N N . CYS A 1 347 ? 10.255 -9.077 -14.285 1.00 91.31 347 CYS A N 1
ATOM 2708 C CA . CYS A 1 347 ? 10.057 -9.851 -15.508 1.00 91.31 347 CYS A CA 1
ATOM 2709 C C . CYS A 1 347 ? 9.739 -11.322 -15.233 1.00 91.31 347 CYS A C 1
ATOM 2711 O O . CYS A 1 347 ? 8.846 -11.895 -15.853 1.00 91.31 347 CYS A O 1
ATOM 2713 N N . ASN A 1 348 ? 10.413 -11.916 -14.253 1.00 90.69 348 ASN A N 1
ATOM 2714 C CA . ASN A 1 348 ? 10.214 -13.299 -13.842 1.00 90.69 348 ASN A CA 1
ATOM 2715 C C . ASN A 1 348 ? 8.934 -13.535 -13.020 1.00 90.69 348 ASN A C 1
ATOM 2717 O O . ASN A 1 348 ? 8.736 -14.661 -12.589 1.00 90.69 348 ASN A O 1
ATOM 2721 N N . ARG A 1 349 ? 8.074 -12.527 -12.786 1.00 89.19 349 ARG A N 1
ATOM 2722 C CA . ARG A 1 349 ? 6.756 -12.707 -12.135 1.00 89.19 349 ARG A CA 1
ATOM 2723 C C . ARG A 1 349 ? 5.606 -12.950 -13.108 1.00 89.19 349 ARG A C 1
ATOM 2725 O O . ARG A 1 349 ? 4.474 -13.142 -12.668 1.00 89.19 349 ARG A O 1
ATOM 2732 N N . ASN A 1 350 ? 5.857 -12.897 -14.414 1.00 81.62 350 ASN A N 1
ATOM 2733 C CA . ASN A 1 350 ? 4.804 -13.017 -15.423 1.00 81.62 350 ASN A CA 1
ATOM 2734 C C . ASN A 1 350 ? 4.077 -14.376 -15.399 1.00 81.62 350 ASN A C 1
ATOM 2736 O O . ASN A 1 350 ? 2.920 -14.456 -15.785 1.00 81.62 350 ASN A O 1
ATOM 2740 N N . ASP A 1 351 ? 4.727 -15.429 -14.910 1.00 77.06 351 ASP A N 1
ATOM 2741 C CA . ASP A 1 351 ? 4.148 -16.762 -14.701 1.00 77.06 351 ASP A CA 1
ATOM 2742 C C . ASP A 1 351 ? 3.165 -16.841 -13.522 1.00 77.06 351 ASP A C 1
ATOM 2744 O O . ASP A 1 351 ? 2.522 -17.869 -13.319 1.00 77.06 351 ASP A O 1
ATOM 2748 N N . GLN A 1 352 ? 3.048 -15.773 -12.732 1.00 76.88 352 GLN A N 1
ATOM 2749 C CA . GLN A 1 352 ? 2.235 -15.738 -11.517 1.00 76.88 352 GLN A CA 1
ATOM 2750 C C . GLN A 1 352 ? 0.986 -14.862 -11.638 1.00 76.88 352 GLN A C 1
ATOM 2752 O O . GLN A 1 352 ? 0.317 -14.631 -10.618 1.00 76.88 352 GLN A O 1
ATOM 2757 N N . ILE A 1 353 ? 0.711 -14.328 -12.830 1.00 77.12 353 ILE A N 1
ATOM 2758 C CA . ILE A 1 353 ? -0.456 -13.486 -13.117 1.00 77.12 353 ILE A CA 1
ATOM 2759 C C . ILE A 1 353 ? -1.631 -14.329 -13.590 1.00 77.12 353 ILE A C 1
ATOM 2761 O O . ILE A 1 353 ? -1.418 -15.227 -14.432 1.00 77.12 353 ILE A O 1
#

Nearest PDB structures (foldseek):
  3axy-assembly2_G  TM=5.163E-01  e=3.078E-02  Oryza sativa Japonica Group
  5w59-assembly1_B  TM=4.438E-01  e=5.886E-02  Homo sapiens
  4ojd-assembly1_H  TM=3.458E-01  e=3.882E-01  Caenorhabditis elegans
  4oje-assembly1_H  TM=3.457E-01  e=3.882E-01  Caenorhabditis elegans
  8jmw-assembly1_A  TM=3.381E-01  e=1.506E+00  Bacillus amyloliquefaciens

Sequence (353 aa):
MFNRSVYQKTHGLLSSKQQAKSKTAMQPSVPVGRLIYFYLLFTIAIQTTYGSSTGLKIKRQISGNSNPYIQSGGQQVTNGMILYIDETPQMPPLTAVSTDSVRWTITFHYRAAIANPVSFPDWTISVTSSPSFPADITLSLLTKVIGGEVTAVWKEDITGQSGQLEFKILGKNPSKAAVFAYIDSLSSLWYTKMIAIQESKNNQVVQFGTDGYPVASYDNGYGIFQLTGCPTTPTIDQVWNWKTNVLGGVSCIANKGLDAVRLLNKQKVLSAHTVWVPLLQMNVTSYSLLPTKQVGLYCNFSDDGSTRQFWYDAEAIKLYNGGQYIKWINGAWSFIPGQNNYVENVCNRNDQI